Protein AF-A0A562IIQ6-F1 (afdb_monomer_lite)

Organism: Micromonospora olivasterospora (NCBI:txid1880)

pLDDT: mean 82.08, std 13.76, range [40.69, 97.38]

InterPro domains:
  IPR010640 Low temperature requirement A [PF06772] (26-163)
  IPR016181 Acyl-CoA N-acyltransferase [SSF55729] (152-203)
  IPR051908 Ribosomal-protein N-acetyltransferase [PTHR43441] (152-205)

Secondary structure (DSSP, 8-state):
-HHHHHHHHHTTPPPTTSTTTTS-PPPPHHHHHHHHHHHHHHHHHHHHS-TTS---HHHHHHHHHHHHHHHHHHHHHHHHHHHH---SHHHHHHHHHHHHHHHHHHHHTTTTTS-SHHHHHHHHHHHHHHHHHHHHHHH-GGGHHHHHHHHHHHHHHHHHHHHHHHHHTS--SEEEEEEETT-HHHHHHHHHTTPEEEEEEE-SSS-EEEEEEEEPPPPP-

Sequence (221 aa):
MARLSRTAGLLGLRYPGGPELNEERHATWLELFFDLVFVLALLGVTARLDIRASPSVQELAVAIVLYVLIQWSWIGQSFYDTRYDPDDTLHQLLVLAATVGAGAITLGVQQAPSGLLLPVGYLIVRGCLLLMYLRVLAADRSAWDLVAVYLTGFGTDAARVLLRWAFDTLDLSRVQAETDTRNVASARVLEKLGFVREGKLREDCAELRAFWLLWRLPGPR

Foldseek 3Di:
DVLLVVLLVVQQWDAPPDPPPPDDDDDDPLNVLLVVLLVLLLVLLVVLPPPPDDDDPVSVVLSVVLNCLSVVLSVLVVVLCVGTVGPDPLLSVLSVQLSCLSNLLSVCSNVPPDDDSNLSSSLSSLVSSLVSLVSVCVSPVVCCVVSLVSNLVSVLVNVLSVVCCCCVPVVDFKDKDKDFPVCVSVVVSCVVSVWDFDDWDDDPDDTTMIITMDGDDPDDD

Structure (mmCIF, N/CA/C/O backbone):
data_AF-A0A562IIQ6-F1
#
_entry.id   AF-A0A562IIQ6-F1
#
loop_
_atom_site.group_PDB
_atom_site.id
_atom_site.type_symbol
_atom_site.label_atom_id
_atom_site.label_alt_id
_atom_site.label_comp_id
_atom_site.label_asym_id
_atom_site.label_entity_id
_atom_site.label_seq_id
_atom_site.pdbx_PDB_ins_code
_atom_site.Cartn_x
_atom_site.Cartn_y
_atom_site.Cartn_z
_atom_site.occupancy
_atom_site.B_iso_or_equiv
_atom_site.auth_seq_id
_atom_site.auth_comp_id
_atom_site.auth_asym_id
_atom_site.auth_atom_id
_atom_site.pdbx_PDB_model_num
ATOM 1 N N . MET A 1 1 ? 26.845 -4.907 -20.157 1.00 46.41 1 MET A N 1
ATOM 2 C CA . MET A 1 1 ? 26.105 -3.632 -20.307 1.00 46.41 1 MET A CA 1
ATOM 3 C C . MET A 1 1 ? 25.118 -3.640 -21.481 1.00 46.41 1 MET A C 1
ATOM 5 O O . MET A 1 1 ? 23.949 -3.402 -21.232 1.00 46.41 1 MET A O 1
ATOM 9 N N . ALA A 1 2 ? 25.500 -4.010 -22.713 1.00 46.09 2 ALA A N 1
ATOM 10 C CA . ALA A 1 2 ? 24.616 -3.924 -23.899 1.00 46.09 2 ALA A CA 1
ATOM 11 C C . ALA A 1 2 ? 23.329 -4.794 -23.902 1.00 46.09 2 ALA A C 1
ATOM 13 O O . ALA A 1 2 ? 22.403 -4.516 -24.658 1.00 46.09 2 ALA A O 1
ATOM 14 N N . ARG A 1 3 ? 23.251 -5.861 -23.089 1.00 48.97 3 ARG A N 1
ATOM 15 C CA . ARG A 1 3 ? 22.048 -6.718 -22.984 1.00 48.97 3 ARG A CA 1
ATOM 16 C C . ARG A 1 3 ? 21.017 -6.179 -21.983 1.00 48.97 3 ARG A C 1
ATOM 18 O O . ARG A 1 3 ? 19.831 -6.385 -22.191 1.00 48.97 3 ARG A O 1
ATOM 25 N N . LEU A 1 4 ? 21.487 -5.473 -20.951 1.00 51.59 4 LEU A N 1
ATOM 26 C CA . LEU A 1 4 ? 20.667 -4.869 -19.892 1.00 51.59 4 LEU A CA 1
ATOM 27 C C . LEU A 1 4 ? 19.931 -3.622 -20.401 1.00 51.59 4 LEU A C 1
ATOM 29 O O . LEU A 1 4 ? 18.768 -3.419 -20.075 1.00 51.59 4 LEU A O 1
ATOM 33 N N . SER A 1 5 ? 20.569 -2.839 -21.280 1.00 56.25 5 SER A N 1
ATOM 34 C CA . SER A 1 5 ? 19.932 -1.670 -21.899 1.00 56.25 5 SER A CA 1
ATOM 35 C C . SER A 1 5 ? 18.782 -2.038 -22.845 1.00 56.25 5 SER A C 1
ATOM 37 O O . SER A 1 5 ? 17.812 -1.295 -22.938 1.00 56.25 5 SER A O 1
ATOM 39 N N . ARG A 1 6 ? 18.835 -3.201 -23.517 1.00 56.91 6 ARG A N 1
ATOM 40 C CA . ARG A 1 6 ? 17.743 -3.656 -24.402 1.00 56.91 6 ARG A CA 1
ATOM 41 C C . ARG A 1 6 ? 16.501 -4.120 -23.644 1.00 56.91 6 ARG A C 1
ATOM 43 O O . ARG A 1 6 ? 15.399 -3.822 -24.087 1.00 56.91 6 ARG A O 1
ATOM 50 N N . THR A 1 7 ? 16.653 -4.860 -22.544 1.00 59.31 7 THR A N 1
ATOM 51 C CA . THR A 1 7 ? 15.505 -5.351 -21.757 1.00 59.31 7 THR A CA 1
ATOM 52 C C . THR A 1 7 ? 14.855 -4.246 -20.935 1.00 59.31 7 THR A C 1
ATOM 54 O O . THR A 1 7 ? 13.632 -4.206 -20.860 1.00 59.31 7 THR A O 1
ATOM 57 N N . ALA A 1 8 ? 15.647 -3.315 -20.392 1.00 58.56 8 ALA A N 1
ATOM 58 C CA . ALA A 1 8 ? 15.127 -2.109 -19.751 1.00 58.56 8 ALA A CA 1
ATOM 59 C C . ALA A 1 8 ? 14.346 -1.230 -20.745 1.00 58.56 8 ALA A C 1
ATOM 61 O O . ALA A 1 8 ? 13.228 -0.826 -20.440 1.00 58.56 8 ALA A O 1
ATOM 62 N N . GLY A 1 9 ? 14.872 -1.037 -21.964 1.00 59.03 9 GLY A N 1
ATOM 63 C CA . GLY A 1 9 ? 14.179 -0.300 -23.027 1.00 59.03 9 GLY A CA 1
ATOM 64 C C . GLY A 1 9 ? 12.874 -0.959 -23.494 1.00 59.03 9 GLY A C 1
ATOM 65 O O . GLY A 1 9 ? 11.893 -0.267 -23.730 1.00 59.03 9 GLY A O 1
ATOM 66 N N . LEU A 1 10 ? 12.815 -2.296 -23.556 1.00 60.81 10 LEU A N 1
ATOM 67 C CA . LEU A 1 10 ? 11.582 -3.039 -23.874 1.00 60.81 10 LEU A CA 1
ATOM 68 C C . LEU A 1 10 ? 10.491 -2.905 -22.800 1.00 60.81 10 LEU A C 1
ATOM 70 O O . LEU A 1 10 ? 9.313 -3.061 -23.107 1.00 60.81 10 LEU A O 1
ATOM 74 N N . LEU A 1 11 ? 10.881 -2.647 -21.552 1.00 63.88 11 LEU A N 1
ATOM 75 C CA . LEU A 1 11 ? 9.972 -2.438 -20.423 1.00 63.88 11 LEU A CA 1
ATOM 76 C C . LEU A 1 11 ? 9.757 -0.952 -20.097 1.00 63.88 11 LEU A C 1
ATOM 78 O O . LEU A 1 11 ? 9.093 -0.666 -19.102 1.00 63.88 11 LEU A O 1
ATOM 82 N N . GLY A 1 12 ? 10.308 -0.047 -20.919 1.00 66.12 12 GLY A N 1
ATOM 83 C CA . GLY A 1 12 ? 10.173 1.407 -20.802 1.00 66.12 12 GLY A CA 1
ATOM 84 C C . GLY A 1 12 ? 10.841 2.029 -19.574 1.00 66.12 12 GLY A C 1
ATOM 85 O O . GLY A 1 12 ? 10.473 3.133 -19.198 1.00 66.12 12 GLY A O 1
ATOM 86 N N . LEU A 1 13 ? 11.790 1.337 -18.933 1.00 70.94 13 LEU A N 1
ATOM 87 C CA . LEU A 1 13 ? 12.440 1.800 -17.701 1.00 70.94 13 LEU A CA 1
ATOM 88 C C . LEU A 1 13 ? 13.657 2.683 -18.010 1.00 70.94 13 LEU A C 1
ATOM 90 O O . LEU A 1 13 ? 14.593 2.231 -18.680 1.00 70.94 13 LEU A O 1
ATOM 94 N N . ARG A 1 14 ? 13.696 3.898 -17.450 1.00 69.06 14 ARG A N 1
ATOM 95 C CA . ARG A 1 14 ? 14.840 4.819 -17.533 1.00 69.06 14 ARG A CA 1
ATOM 96 C C . ARG A 1 14 ? 15.666 4.740 -16.243 1.00 69.06 14 ARG A C 1
ATOM 98 O O . ARG A 1 14 ? 15.160 4.915 -15.142 1.00 69.06 14 ARG A O 1
ATOM 105 N N . TYR A 1 15 ? 16.953 4.405 -16.359 1.00 62.06 15 TYR A N 1
ATOM 106 C CA . TYR A 1 15 ? 17.823 4.147 -15.202 1.00 62.06 15 TYR A CA 1
ATOM 107 C C . TYR A 1 15 ? 18.526 5.404 -14.666 1.00 62.06 15 TYR A C 1
ATOM 109 O O . TYR A 1 15 ? 18.993 6.224 -15.462 1.00 62.06 15 TYR A O 1
ATOM 117 N N . PRO A 1 16 ? 18.777 5.491 -13.343 1.00 55.88 16 PRO A N 1
ATOM 118 C CA . PRO A 1 16 ? 19.695 6.480 -12.789 1.00 55.88 16 PRO A CA 1
ATOM 119 C C . PRO A 1 16 ? 21.119 6.250 -13.324 1.00 55.88 16 PRO A C 1
ATOM 121 O O . PRO A 1 16 ? 21.715 5.202 -13.072 1.00 55.88 16 PRO A O 1
ATOM 124 N N . GLY A 1 17 ? 21.668 7.229 -14.048 1.00 54.34 17 GLY A N 1
ATOM 125 C CA . GLY A 1 17 ? 23.049 7.245 -14.555 1.00 54.34 17 GLY A CA 1
ATOM 126 C C . GLY A 1 17 ? 23.192 7.125 -16.078 1.00 54.34 17 GLY A C 1
ATOM 127 O O . GLY A 1 17 ? 24.316 7.035 -16.569 1.00 54.34 17 GLY A O 1
ATOM 128 N N . GLY A 1 18 ? 22.084 7.099 -16.829 1.00 52.72 18 GLY A N 1
ATOM 129 C CA . GLY A 1 18 ? 22.104 7.138 -18.294 1.00 52.72 18 GLY A CA 1
ATOM 130 C C . GLY A 1 18 ? 22.429 8.534 -18.856 1.00 52.72 18 GLY A C 1
ATOM 131 O O . GLY A 1 18 ? 22.213 9.532 -18.170 1.00 52.72 18 GLY A O 1
ATOM 132 N N . PRO A 1 19 ? 22.916 8.638 -20.109 1.00 50.44 19 PRO A N 1
ATOM 133 C CA . PRO A 1 19 ? 23.236 9.921 -20.753 1.00 50.44 19 PRO A CA 1
ATOM 134 C C . PRO A 1 19 ? 22.027 10.866 -20.915 1.00 50.44 19 PRO A C 1
ATOM 136 O O . PRO A 1 19 ? 22.218 12.050 -21.170 1.00 50.44 19 PRO A O 1
ATOM 139 N N . GLU A 1 20 ? 20.805 10.360 -20.732 1.00 54.53 20 GLU A N 1
ATOM 140 C CA . GLU A 1 20 ? 19.536 11.098 -20.829 1.00 54.53 20 GLU A CA 1
ATOM 141 C C . GLU A 1 20 ? 19.143 11.853 -19.542 1.00 54.53 20 GLU A C 1
ATOM 143 O O . GLU A 1 20 ? 18.158 12.579 -19.543 1.00 54.53 20 GLU A O 1
ATOM 148 N N . LEU A 1 21 ? 19.917 11.758 -18.450 1.00 54.09 21 LEU A N 1
ATOM 149 C CA . LEU A 1 21 ? 19.634 12.472 -17.188 1.00 54.09 21 LEU A CA 1
ATOM 150 C C . LEU A 1 21 ? 19.695 14.016 -17.276 1.00 54.09 21 LEU A C 1
ATOM 152 O O . LEU A 1 21 ? 19.435 14.685 -16.279 1.00 54.09 21 LEU A O 1
ATOM 156 N N . ASN A 1 22 ? 20.076 14.578 -18.426 1.00 50.31 22 ASN A N 1
ATOM 157 C CA . ASN A 1 22 ? 20.129 16.025 -18.656 1.00 50.31 22 ASN A CA 1
ATOM 158 C C . ASN A 1 22 ? 18.840 16.603 -19.266 1.00 50.31 22 ASN A C 1
ATOM 160 O O . ASN A 1 22 ? 18.772 17.816 -19.458 1.00 50.31 22 ASN A O 1
ATOM 164 N N . GLU A 1 23 ? 17.836 15.783 -19.587 1.00 60.47 23 GLU A N 1
ATOM 165 C CA . GLU A 1 23 ? 16.518 16.294 -19.976 1.00 60.47 23 GLU A CA 1
ATOM 166 C C . GLU A 1 23 ? 15.685 16.594 -18.723 1.00 60.47 23 GLU A C 1
ATOM 168 O O . GLU A 1 23 ? 15.537 15.753 -17.834 1.00 60.47 23 GLU A O 1
ATOM 173 N N . GLU A 1 24 ? 15.152 17.815 -18.630 1.00 61.22 24 GLU A N 1
ATOM 174 C CA . GLU A 1 24 ? 14.224 18.193 -17.563 1.00 61.22 24 GLU A CA 1
ATOM 175 C C . GLU A 1 24 ? 12.942 17.352 -17.685 1.00 61.22 24 GLU A C 1
ATOM 177 O O . GLU A 1 24 ? 12.126 17.546 -18.586 1.00 61.22 24 GLU A O 1
ATOM 182 N N . ARG A 1 25 ? 12.765 16.386 -16.778 1.00 68.19 25 ARG A N 1
ATOM 183 C CA . ARG A 1 25 ? 11.545 15.575 -16.693 1.00 68.19 25 ARG A CA 1
ATOM 184 C C . ARG A 1 25 ? 10.370 16.456 -16.266 1.00 68.19 25 ARG A C 1
ATOM 186 O O . ARG A 1 25 ? 10.386 17.041 -15.182 1.00 68.19 25 ARG A O 1
ATOM 193 N N . HIS A 1 26 ? 9.319 16.485 -17.079 1.00 72.50 26 HIS A N 1
ATOM 194 C CA . HIS A 1 26 ? 8.051 17.118 -16.726 1.00 72.50 26 HIS A CA 1
ATOM 195 C C . HIS A 1 26 ? 7.071 16.089 -16.168 1.00 72.50 26 HIS A C 1
ATOM 197 O O . HIS A 1 26 ? 6.889 15.025 -16.756 1.00 72.50 26 HIS A O 1
ATOM 203 N N . ALA A 1 27 ? 6.416 16.432 -15.056 1.00 76.75 27 ALA A N 1
ATOM 204 C CA . ALA A 1 27 ? 5.380 15.588 -14.480 1.00 76.75 27 ALA A CA 1
ATOM 205 C C . ALA A 1 27 ? 4.237 15.385 -15.480 1.00 76.75 27 ALA A C 1
ATOM 207 O O . ALA A 1 27 ? 3.762 16.338 -16.111 1.00 76.75 27 ALA A O 1
ATOM 208 N N . THR A 1 28 ? 3.783 14.145 -15.619 1.00 83.94 28 THR A N 1
ATOM 209 C CA . THR A 1 28 ? 2.671 13.841 -16.521 1.00 83.94 28 THR A CA 1
ATOM 210 C C . THR A 1 28 ? 1.343 14.298 -15.914 1.00 83.94 28 THR A C 1
ATOM 212 O O . THR A 1 28 ? 1.196 14.443 -14.699 1.00 83.94 28 THR A O 1
ATOM 215 N N . TRP A 1 29 ? 0.321 14.495 -16.753 1.00 89.12 29 TRP A N 1
ATOM 216 C CA . TRP A 1 29 ? -1.031 14.801 -16.265 1.00 89.12 29 TRP A CA 1
ATOM 217 C C . TRP A 1 29 ? -1.551 13.731 -15.290 1.00 89.12 29 TRP A C 1
ATOM 219 O O . TRP A 1 29 ? -2.223 14.057 -14.313 1.00 89.12 29 TRP A O 1
ATOM 229 N N . LEU A 1 30 ? -1.220 12.460 -15.541 1.00 87.38 30 LEU A N 1
ATOM 230 C CA . LEU A 1 30 ? -1.645 11.335 -14.714 1.00 87.38 30 LEU A CA 1
ATOM 231 C C . LEU A 1 30 ? -0.978 11.359 -13.332 1.00 87.38 30 LEU A C 1
ATOM 233 O O . LEU A 1 30 ? -1.653 11.099 -12.340 1.00 87.38 30 LEU A O 1
ATOM 237 N N . GLU A 1 31 ? 0.310 11.702 -13.264 1.00 85.25 31 GLU A N 1
ATOM 238 C CA . GLU A 1 31 ? 1.045 11.866 -12.001 1.00 85.25 31 GLU A CA 1
ATOM 239 C C . GLU A 1 31 ? 0.439 12.990 -11.158 1.00 85.25 31 GLU A C 1
ATOM 241 O O . GLU A 1 31 ? 0.104 12.782 -9.995 1.00 85.25 31 GLU A O 1
ATOM 246 N N . LEU A 1 32 ? 0.180 14.150 -11.770 1.00 90.12 32 LEU A N 1
ATOM 247 C CA . LEU A 1 32 ? -0.459 15.274 -11.080 1.00 90.12 32 LEU A CA 1
ATOM 248 C C . LEU A 1 32 ? -1.874 14.928 -10.597 1.00 90.12 32 LEU A C 1
ATOM 250 O O . LEU A 1 32 ? -2.280 15.322 -9.502 1.00 90.12 32 LEU A O 1
ATOM 254 N N . PHE A 1 33 ? -2.639 14.187 -11.402 1.00 90.88 33 PHE A N 1
ATOM 255 C CA . PHE A 1 33 ? -3.962 13.714 -11.007 1.00 90.88 33 PHE A CA 1
ATOM 256 C C . PHE A 1 33 ? -3.884 12.731 -9.831 1.00 90.88 33 PHE A C 1
ATOM 258 O O . PHE A 1 33 ? -4.644 12.867 -8.873 1.00 90.88 33 PHE A O 1
ATOM 265 N N . PHE A 1 34 ? -2.950 11.779 -9.870 1.00 90.50 34 PHE A N 1
ATOM 266 C CA . PHE A 1 34 ? -2.690 10.847 -8.773 1.00 90.50 34 PHE A CA 1
ATOM 267 C C . PHE A 1 34 ? -2.313 11.588 -7.480 1.00 90.50 34 PHE A C 1
ATOM 269 O O . PHE A 1 34 ? -2.913 11.326 -6.435 1.00 90.50 34 PHE A O 1
ATOM 276 N N . ASP A 1 35 ? -1.402 12.563 -7.553 1.00 91.88 35 ASP A N 1
ATOM 277 C CA . ASP A 1 35 ? -0.992 13.395 -6.415 1.00 91.88 35 ASP A CA 1
ATOM 278 C C . ASP A 1 35 ? -2.181 14.149 -5.806 1.00 91.88 35 ASP A C 1
ATOM 280 O O . ASP A 1 35 ? -2.355 14.190 -4.582 1.00 91.88 35 ASP A O 1
ATOM 284 N N . LEU A 1 36 ? -3.064 14.688 -6.652 1.00 94.75 36 LEU A N 1
ATOM 285 C CA . LEU A 1 36 ? -4.256 15.400 -6.202 1.00 94.75 36 LEU A CA 1
ATOM 286 C C . LEU A 1 36 ? -5.208 14.501 -5.397 1.00 94.75 36 LEU A C 1
ATOM 288 O O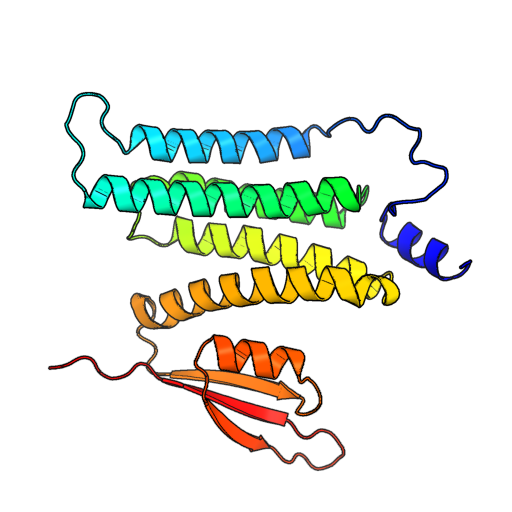 . LEU A 1 36 ? -5.831 14.968 -4.441 1.00 94.75 36 LEU A O 1
ATOM 292 N N . VAL A 1 37 ? -5.311 13.211 -5.729 1.00 95.19 37 VAL A N 1
ATOM 293 C CA . VAL A 1 37 ? -6.142 12.272 -4.959 1.00 95.19 37 VAL A CA 1
ATOM 294 C C . VAL A 1 37 ? -5.596 12.080 -3.540 1.00 95.19 37 VAL A C 1
ATOM 296 O O . VAL A 1 37 ? -6.385 12.009 -2.596 1.00 95.19 37 VAL A O 1
ATOM 299 N N . PHE A 1 38 ? -4.273 12.069 -3.354 1.00 93.44 38 PHE A N 1
ATOM 300 C CA . PHE A 1 38 ? -3.661 12.020 -2.020 1.00 93.44 38 PHE A CA 1
ATOM 301 C C . PHE A 1 38 ? -3.860 13.318 -1.237 1.00 93.44 38 PHE A C 1
ATOM 303 O O . PHE A 1 38 ? -4.149 13.270 -0.038 1.00 93.44 38 PHE A O 1
ATOM 310 N N . VAL A 1 39 ? -3.799 14.473 -1.906 1.00 95.06 39 VAL A N 1
ATOM 311 C CA . VAL A 1 39 ? -4.171 15.758 -1.292 1.00 95.06 39 VAL A CA 1
ATOM 312 C C . VAL A 1 39 ? -5.628 15.722 -0.820 1.00 95.06 39 VAL A C 1
ATOM 314 O O . VAL A 1 39 ? -5.923 16.125 0.305 1.00 95.06 39 VAL A O 1
ATOM 317 N N . LEU A 1 40 ? -6.540 15.169 -1.624 1.00 95.12 40 LEU A N 1
ATOM 318 C CA . LEU A 1 40 ? -7.940 14.999 -1.234 1.00 95.12 40 LEU A CA 1
ATOM 319 C C . LEU A 1 40 ? -8.107 14.029 -0.052 1.00 95.12 40 LEU A C 1
ATOM 321 O O . LEU A 1 40 ? -8.920 14.282 0.837 1.00 95.12 40 LEU A O 1
ATOM 325 N N . ALA A 1 41 ? -7.321 12.951 0.003 1.00 94.12 41 ALA A N 1
ATOM 326 C CA . ALA A 1 41 ? -7.303 12.040 1.147 1.00 94.12 41 ALA A CA 1
ATOM 327 C C . ALA A 1 41 ? -6.907 12.774 2.438 1.00 94.12 41 ALA A C 1
ATOM 329 O O . ALA A 1 41 ? -7.556 12.610 3.474 1.00 94.12 41 ALA A O 1
ATOM 330 N N . LEU A 1 42 ? -5.879 13.627 2.362 1.00 94.19 42 LEU A N 1
ATOM 331 C CA . LEU A 1 42 ? -5.426 14.449 3.481 1.00 94.19 42 LEU A CA 1
ATOM 332 C C . LEU A 1 42 ? -6.499 15.453 3.924 1.00 94.19 42 LEU A C 1
ATOM 334 O O . LEU A 1 42 ? -6.740 15.593 5.124 1.00 94.19 42 LEU A O 1
ATOM 338 N N . LEU A 1 43 ? -7.199 16.079 2.972 1.00 93.81 43 LEU A N 1
ATOM 339 C CA . LEU A 1 43 ? -8.359 16.926 3.267 1.00 93.81 43 LEU A CA 1
ATOM 340 C C . LEU A 1 43 ? -9.447 16.145 4.014 1.00 93.81 43 LEU A C 1
ATOM 342 O O . LEU A 1 43 ? -10.015 16.656 4.979 1.00 93.81 43 LEU A O 1
ATOM 346 N N . GLY A 1 44 ? -9.690 14.889 3.634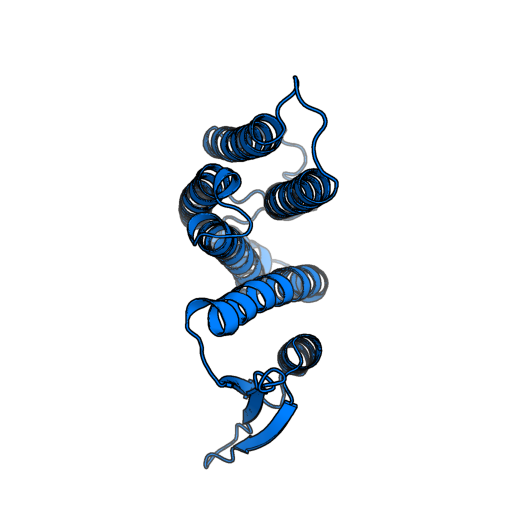 1.00 92.50 44 GLY A N 1
ATOM 347 C CA . GLY A 1 44 ? -10.584 13.990 4.361 1.00 92.50 44 GLY A CA 1
ATOM 348 C C . GLY A 1 44 ? -10.161 13.790 5.819 1.00 92.50 44 GLY A C 1
ATOM 349 O O . GLY A 1 44 ? -11.005 13.837 6.714 1.00 92.50 44 GLY A O 1
ATOM 350 N N . VAL A 1 45 ? -8.861 13.619 6.084 1.00 92.94 45 VAL A N 1
ATOM 351 C CA . VAL A 1 45 ? -8.346 13.465 7.457 1.00 92.94 45 VAL A CA 1
ATOM 352 C C . VAL A 1 45 ? -8.577 14.740 8.260 1.00 92.94 45 VAL A C 1
ATOM 354 O O . VAL A 1 45 ? -9.038 14.666 9.396 1.00 92.94 45 VAL A O 1
ATOM 357 N N . THR A 1 46 ? -8.318 15.908 7.669 1.00 90.25 46 THR A N 1
ATOM 358 C CA . THR A 1 46 ? -8.565 17.185 8.349 1.00 90.25 46 THR A CA 1
ATOM 359 C C . THR A 1 46 ? -10.048 17.444 8.578 1.00 90.25 46 THR A C 1
ATOM 361 O O . THR A 1 46 ? -10.412 17.910 9.646 1.00 90.25 46 THR A O 1
ATOM 364 N N . ALA A 1 47 ? -10.916 17.084 7.629 1.00 89.44 47 ALA A N 1
ATOM 365 C CA . ALA A 1 47 ? -12.361 17.270 7.749 1.00 89.44 47 ALA A CA 1
ATOM 366 C C . ALA A 1 47 ? -12.985 16.383 8.837 1.00 89.44 47 ALA A C 1
ATOM 368 O O . ALA A 1 47 ? -14.047 16.706 9.360 1.00 89.44 47 ALA A O 1
ATOM 369 N N . ARG A 1 48 ? -12.321 15.274 9.184 1.00 86.50 48 ARG A N 1
ATOM 370 C CA . ARG A 1 48 ? -12.714 14.403 10.297 1.00 86.50 48 ARG A CA 1
ATOM 371 C C . ARG A 1 48 ? -12.471 15.061 11.659 1.00 86.50 48 ARG A C 1
ATOM 373 O O . ARG A 1 48 ? -13.161 14.747 12.623 1.00 86.50 48 ARG A O 1
ATOM 380 N N . LEU A 1 49 ? -11.466 15.929 11.753 1.00 86.94 49 LEU A N 1
ATOM 381 C CA . LEU A 1 49 ? -11.164 16.677 12.964 1.00 86.94 49 LEU A CA 1
ATOM 382 C C . LEU A 1 49 ? -12.018 17.948 12.946 1.00 86.94 49 LEU A C 1
ATOM 384 O O . LEU A 1 49 ? -11.703 18.897 12.233 1.00 86.94 49 LEU A O 1
ATOM 388 N N . ASP A 1 50 ? -13.123 17.962 13.692 1.00 77.00 50 ASP A N 1
ATOM 389 C CA . ASP A 1 50 ? -13.962 19.159 13.796 1.00 77.00 50 ASP A CA 1
ATOM 390 C C . ASP A 1 50 ? -13.139 20.323 14.371 1.00 77.00 50 ASP A C 1
ATOM 392 O O . ASP A 1 50 ? -12.768 20.328 15.541 1.00 77.00 50 ASP A O 1
ATOM 396 N N . ILE A 1 51 ? -12.863 21.326 13.533 1.00 68.56 51 ILE A N 1
ATOM 397 C CA . ILE A 1 51 ? -12.034 22.497 13.861 1.00 68.56 51 ILE A CA 1
ATOM 398 C C . ILE A 1 51 ? -12.653 23.325 15.004 1.00 68.56 51 ILE A C 1
ATOM 400 O O . ILE A 1 51 ? -11.964 24.124 15.638 1.00 68.56 51 ILE A O 1
ATOM 404 N N . ARG A 1 52 ? -13.956 23.163 15.270 1.00 68.81 52 ARG A N 1
ATOM 405 C CA . ARG A 1 52 ? -14.687 23.910 16.303 1.00 68.81 52 ARG A CA 1
ATOM 406 C C . ARG A 1 52 ? -14.831 23.147 17.619 1.00 68.81 52 ARG A C 1
ATOM 408 O O . ARG A 1 52 ? -15.223 23.761 18.611 1.00 68.81 52 ARG A O 1
ATOM 415 N N . ALA A 1 53 ? -14.515 21.855 17.641 1.00 75.75 53 ALA A N 1
ATOM 416 C CA . ALA A 1 53 ? -14.565 21.019 18.831 1.00 75.75 53 ALA A CA 1
ATOM 417 C C . ALA A 1 53 ? -13.149 20.668 19.311 1.00 75.75 53 ALA A C 1
ATOM 419 O O . ALA A 1 53 ? -12.195 20.661 18.540 1.00 75.75 53 ALA A O 1
ATOM 420 N N . SER A 1 54 ? -13.002 20.355 20.599 1.00 80.94 54 SER A N 1
ATOM 421 C CA . SER A 1 54 ? -11.762 19.774 21.122 1.00 80.94 54 SER A CA 1
ATOM 422 C C . SER A 1 54 ? -11.744 18.278 20.779 1.00 80.94 54 SER A C 1
ATOM 424 O O . SER A 1 54 ? -12.521 17.540 21.393 1.00 80.94 54 SER A O 1
ATOM 426 N N . 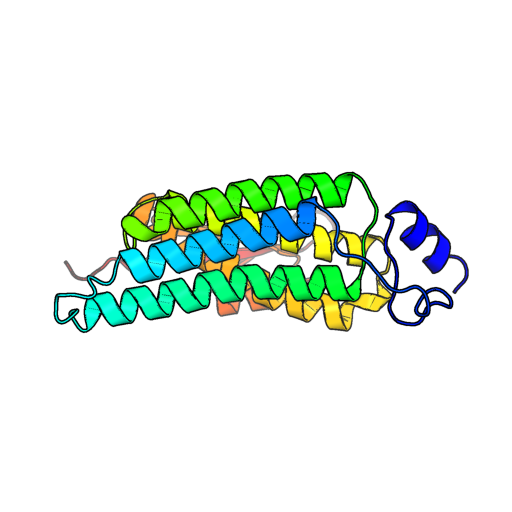PRO A 1 55 ? -10.911 17.806 19.829 1.00 83.19 55 PRO A N 1
ATOM 427 C CA . PRO A 1 55 ? -10.893 16.397 19.456 1.00 83.19 55 PRO A CA 1
ATOM 428 C C . PRO A 1 55 ? -10.433 15.531 20.630 1.00 83.19 55 PRO A C 1
ATOM 430 O O . PRO A 1 55 ? -9.540 15.899 21.399 1.00 83.19 55 PRO A O 1
ATOM 433 N N . SER A 1 56 ? -11.027 14.349 20.752 1.00 89.31 56 SER A N 1
ATOM 434 C CA . SER A 1 56 ? -10.583 13.340 21.709 1.00 89.31 56 SER A CA 1
ATOM 435 C C . SER A 1 56 ? -9.184 12.817 21.355 1.00 89.31 56 SER A C 1
ATOM 437 O O . SER A 1 56 ? -8.750 12.834 20.200 1.00 89.31 56 SER A O 1
ATOM 439 N N . VAL A 1 57 ? -8.473 12.274 22.349 1.00 87.94 57 VAL A N 1
ATOM 440 C CA . VAL A 1 57 ? -7.153 11.645 22.138 1.00 87.94 57 VAL A CA 1
ATOM 441 C C . VAL A 1 57 ? -7.233 10.514 21.107 1.00 87.94 57 VAL A C 1
ATOM 443 O O . VAL A 1 57 ? -6.323 10.347 20.297 1.00 87.94 57 VAL A O 1
ATOM 446 N N . GLN A 1 58 ? -8.331 9.754 21.109 1.00 86.56 58 GLN A N 1
ATOM 447 C CA . GLN A 1 58 ? -8.550 8.672 20.154 1.00 86.56 58 GLN A CA 1
ATOM 448 C C . GLN A 1 58 ? -8.702 9.196 18.721 1.00 86.56 58 GLN A C 1
ATOM 450 O O . GLN A 1 58 ? -8.103 8.633 17.807 1.00 86.56 58 GLN A O 1
ATOM 455 N N . GLU A 1 59 ? -9.467 10.267 18.509 1.00 87.31 59 GLU A N 1
ATOM 456 C CA . GLU A 1 59 ? -9.631 10.877 17.183 1.00 87.31 59 GLU A CA 1
ATOM 457 C C . GLU A 1 59 ? -8.314 11.431 16.653 1.00 87.31 59 GLU A C 1
ATOM 459 O O . GLU A 1 59 ? -7.979 11.202 15.490 1.00 87.31 59 GLU A O 1
ATOM 464 N N . LEU A 1 60 ? -7.531 12.081 17.518 1.00 89.44 60 LEU A N 1
ATOM 465 C CA . LEU A 1 60 ? -6.200 12.559 17.162 1.00 89.44 60 LEU A CA 1
ATOM 466 C C . LEU A 1 60 ? -5.269 11.396 16.791 1.00 89.44 60 LEU A C 1
ATOM 468 O O . LEU A 1 60 ? -4.577 11.460 15.777 1.00 89.44 60 LEU A O 1
ATOM 472 N N . ALA A 1 61 ? -5.282 10.309 17.567 1.00 90.50 61 ALA A N 1
ATOM 473 C CA . ALA A 1 61 ? -4.481 9.123 17.279 1.00 90.50 61 ALA A CA 1
ATOM 474 C C . ALA A 1 61 ? -4.864 8.486 15.933 1.00 90.50 61 ALA A C 1
ATOM 476 O O . ALA A 1 61 ? -3.985 8.180 15.127 1.00 90.50 61 ALA A O 1
ATOM 477 N N . VAL A 1 62 ? -6.164 8.335 15.653 1.00 90.44 62 VAL A N 1
ATOM 478 C CA . VAL A 1 62 ? -6.654 7.829 14.362 1.00 90.44 62 VAL A CA 1
ATOM 479 C C . VAL A 1 62 ? -6.227 8.756 13.225 1.00 90.44 62 VAL A C 1
ATOM 481 O O . VAL A 1 62 ? -5.704 8.273 12.225 1.00 90.44 62 VAL A O 1
ATOM 484 N N . ALA A 1 63 ? -6.371 10.073 13.376 1.00 91.25 63 ALA A N 1
ATOM 485 C CA . ALA A 1 63 ? -5.953 11.034 12.359 1.00 91.25 63 ALA A CA 1
ATOM 486 C C . ALA A 1 63 ? -4.444 10.974 12.069 1.00 91.25 63 ALA A C 1
ATOM 488 O O . ALA A 1 63 ? -4.053 10.978 10.905 1.00 91.25 63 ALA A O 1
ATOM 489 N N . ILE A 1 64 ? -3.598 10.843 13.097 1.00 92.88 64 ILE A N 1
ATOM 490 C CA . ILE A 1 64 ? -2.145 10.673 12.928 1.00 92.88 64 ILE A CA 1
ATOM 491 C C . ILE A 1 64 ? -1.836 9.377 12.171 1.00 92.88 64 ILE A C 1
ATOM 493 O O . ILE A 1 64 ? -1.035 9.384 11.238 1.00 92.88 64 ILE A O 1
ATOM 497 N N . VAL A 1 65 ? -2.483 8.266 12.533 1.00 92.44 65 VAL A N 1
ATOM 498 C CA . VAL A 1 65 ? -2.297 6.982 11.841 1.00 92.44 65 VAL A CA 1
ATOM 499 C C . VAL A 1 65 ? -2.716 7.085 10.374 1.00 92.44 65 VAL A C 1
ATOM 501 O O . VAL A 1 65 ? -1.986 6.621 9.500 1.00 92.44 65 VAL A O 1
ATOM 504 N N . LEU A 1 66 ? -3.855 7.721 10.090 1.00 94.38 66 LEU A N 1
ATOM 505 C CA . LEU A 1 66 ? -4.342 7.941 8.728 1.00 94.38 66 LEU A CA 1
ATOM 506 C C . LEU A 1 66 ? -3.400 8.841 7.929 1.00 94.38 66 LEU A C 1
ATOM 508 O O . LEU A 1 66 ? -3.072 8.506 6.795 1.00 94.38 66 LEU A O 1
ATOM 512 N N . TYR A 1 67 ? -2.920 9.932 8.528 1.00 93.75 67 TYR A N 1
ATOM 513 C CA . TYR A 1 67 ? -1.924 10.811 7.924 1.00 93.75 67 TYR A CA 1
ATOM 514 C C . TYR A 1 67 ? -0.679 10.024 7.520 1.00 93.75 67 TYR A C 1
ATOM 516 O O . TYR A 1 67 ? -0.283 10.045 6.357 1.00 93.75 67 TYR A O 1
ATOM 524 N N . VAL A 1 68 ? -0.100 9.268 8.455 1.00 93.12 68 VAL A N 1
ATOM 525 C CA . VAL A 1 68 ? 1.091 8.458 8.184 1.00 93.12 68 VAL A CA 1
ATOM 526 C C . VAL A 1 68 ? 0.808 7.422 7.100 1.00 93.12 68 VAL A C 1
ATOM 528 O O . VAL A 1 68 ? 1.622 7.271 6.198 1.00 93.12 68 VAL A O 1
ATOM 531 N N . LEU A 1 69 ? -0.341 6.742 7.127 1.00 93.38 69 LEU A N 1
ATOM 532 C CA . LEU A 1 69 ? -0.711 5.738 6.125 1.00 93.38 69 LEU A CA 1
ATOM 533 C C . LEU A 1 69 ? -0.834 6.340 4.718 1.00 93.38 69 LEU A C 1
ATOM 535 O O . LEU A 1 69 ? -0.328 5.761 3.752 1.00 93.38 69 LEU A O 1
ATOM 539 N N . ILE A 1 70 ? -1.478 7.501 4.600 1.00 93.94 70 ILE A N 1
ATOM 540 C CA . ILE A 1 70 ? -1.659 8.235 3.340 1.00 93.94 70 ILE A CA 1
ATOM 541 C C . ILE A 1 70 ? -0.303 8.722 2.822 1.00 93.94 70 ILE A C 1
ATOM 543 O O . ILE A 1 70 ? 0.057 8.420 1.686 1.00 93.94 70 ILE A O 1
ATOM 547 N N . GLN A 1 71 ? 0.498 9.370 3.671 1.00 93.38 71 GLN A N 1
ATOM 548 C CA . GLN A 1 71 ? 1.843 9.828 3.312 1.00 93.38 71 GLN A CA 1
ATOM 549 C C . GLN A 1 71 ? 2.737 8.660 2.895 1.00 93.38 71 GLN A C 1
ATOM 551 O O . GLN A 1 71 ? 3.431 8.732 1.887 1.00 93.38 71 GLN A O 1
ATOM 556 N N . TRP A 1 72 ? 2.691 7.551 3.633 1.00 91.81 72 TRP A N 1
ATOM 557 C CA . TRP A 1 72 ? 3.465 6.356 3.317 1.00 91.81 72 TRP A CA 1
ATOM 558 C C . TRP A 1 72 ? 3.056 5.771 1.964 1.00 91.81 72 TRP A C 1
ATOM 560 O O . TRP A 1 72 ? 3.891 5.221 1.240 1.00 91.81 72 TRP A O 1
ATOM 570 N N . SER A 1 73 ? 1.765 5.830 1.627 1.00 91.69 73 SER A N 1
ATOM 571 C CA . SER A 1 73 ? 1.233 5.377 0.335 1.00 91.69 73 SER A CA 1
ATOM 572 C C . SER A 1 73 ? 1.786 6.218 -0.808 1.00 91.69 73 SER A C 1
ATOM 574 O O . SER A 1 73 ? 2.308 5.655 -1.768 1.00 91.69 73 SER A O 1
ATOM 576 N N . TRP A 1 74 ? 1.758 7.539 -0.643 1.00 94.06 74 TRP A N 1
ATOM 577 C CA . TRP A 1 74 ? 2.242 8.497 -1.627 1.00 94.06 74 TRP A CA 1
ATOM 578 C C . TRP A 1 74 ? 3.766 8.435 -1.822 1.00 94.06 74 TRP A C 1
ATOM 580 O O . TRP A 1 74 ? 4.226 8.200 -2.936 1.00 94.06 74 TRP A O 1
ATOM 590 N N . ILE A 1 75 ? 4.549 8.502 -0.735 1.00 90.44 75 ILE A N 1
ATOM 591 C CA . ILE A 1 75 ? 6.028 8.493 -0.769 1.00 90.44 75 ILE A CA 1
ATOM 592 C C . ILE A 1 75 ? 6.578 7.273 -1.514 1.00 90.44 75 ILE A C 1
ATOM 594 O O . ILE A 1 75 ? 7.559 7.383 -2.248 1.00 90.44 75 ILE A O 1
ATOM 598 N N . GLY A 1 76 ? 5.957 6.102 -1.331 1.00 88.31 76 GLY A N 1
ATOM 599 C CA . GLY A 1 76 ? 6.382 4.883 -2.017 1.00 88.31 76 GLY A CA 1
ATOM 600 C C . GLY A 1 76 ? 6.313 5.007 -3.540 1.00 88.31 76 GLY A C 1
ATOM 601 O O . GLY A 1 76 ? 7.239 4.566 -4.215 1.00 88.31 76 GLY A O 1
ATOM 602 N N . GLN A 1 77 ? 5.258 5.642 -4.061 1.00 88.31 77 GLN A N 1
ATOM 603 C CA . GLN A 1 77 ? 5.108 5.891 -5.493 1.00 88.31 77 GLN A CA 1
ATOM 604 C C . GLN A 1 77 ? 6.071 6.982 -5.964 1.00 88.31 77 GLN A C 1
ATOM 606 O O . GLN A 1 77 ? 6.839 6.751 -6.891 1.00 88.31 77 GLN A O 1
ATOM 611 N N . SER A 1 78 ? 6.134 8.117 -5.257 1.00 86.62 78 SER A N 1
ATOM 612 C CA . SER A 1 78 ? 7.027 9.223 -5.621 1.00 86.62 78 SER A CA 1
ATOM 613 C C . SER A 1 78 ? 8.490 8.777 -5.720 1.00 86.62 78 SER A C 1
ATOM 615 O O . SER A 1 78 ? 9.208 9.200 -6.625 1.00 86.62 78 SER A O 1
ATOM 617 N N . PHE A 1 79 ? 8.949 7.894 -4.825 1.00 87.50 79 PHE A N 1
ATOM 618 C CA . PHE A 1 79 ? 10.293 7.310 -4.899 1.00 87.50 79 PHE A CA 1
ATOM 619 C C . PHE A 1 79 ? 10.487 6.364 -6.084 1.00 87.50 79 PHE A C 1
ATOM 621 O O . PHE A 1 79 ? 11.588 6.322 -6.634 1.00 87.50 79 PHE A O 1
ATOM 628 N N . TYR A 1 80 ? 9.463 5.601 -6.465 1.00 88.94 80 TYR A N 1
ATOM 629 C CA . TYR A 1 80 ? 9.526 4.748 -7.645 1.00 88.94 80 TYR A CA 1
ATOM 630 C C . TYR A 1 80 ? 9.604 5.597 -8.925 1.00 88.94 80 TYR A C 1
ATOM 632 O O . TYR A 1 80 ? 10.553 5.437 -9.696 1.00 88.94 80 TYR A O 1
ATOM 640 N N . ASP A 1 81 ? 8.695 6.560 -9.091 1.00 85.19 81 ASP A N 1
ATOM 641 C CA . ASP A 1 81 ? 8.593 7.403 -10.290 1.00 85.19 81 ASP A CA 1
ATOM 642 C C . ASP A 1 81 ? 9.839 8.273 -10.478 1.00 85.19 81 ASP A C 1
ATOM 644 O O . ASP A 1 81 ? 10.419 8.321 -11.559 1.00 85.19 81 ASP A O 1
ATOM 648 N N . THR A 1 82 ? 10.334 8.884 -9.394 1.00 82.44 82 THR A N 1
ATOM 649 C CA . THR A 1 82 ? 11.575 9.683 -9.420 1.00 82.44 82 THR A CA 1
ATOM 650 C C . THR A 1 82 ? 12.789 8.850 -9.835 1.00 82.44 82 THR A C 1
ATOM 652 O O . THR A 1 82 ? 13.769 9.389 -10.345 1.00 82.44 82 THR A O 1
ATOM 655 N N . ARG A 1 83 ? 12.768 7.536 -9.585 1.00 82.19 83 ARG A N 1
ATOM 656 C CA . ARG A 1 83 ? 13.927 6.672 -9.807 1.00 82.19 83 ARG A CA 1
ATOM 657 C C . ARG A 1 83 ? 13.948 6.009 -11.177 1.00 82.19 83 ARG A C 1
ATOM 659 O O . ARG A 1 83 ? 15.042 5.806 -11.699 1.00 82.19 83 ARG A O 1
ATOM 666 N N . TYR A 1 84 ? 12.791 5.597 -11.682 1.00 80.94 84 TYR A N 1
ATOM 667 C CA . TYR A 1 84 ? 12.705 4.745 -12.869 1.00 80.94 84 TYR A CA 1
ATOM 668 C C . TYR A 1 84 ? 12.036 5.410 -14.073 1.00 80.94 84 TYR A C 1
ATOM 670 O O . TYR A 1 84 ? 12.111 4.826 -15.154 1.00 80.94 84 TYR A O 1
ATOM 678 N N . ASP A 1 85 ? 11.387 6.568 -13.878 1.00 77.19 85 ASP A N 1
ATOM 679 C CA . ASP A 1 85 ? 10.691 7.372 -14.899 1.00 77.19 85 ASP A CA 1
ATOM 680 C C . ASP A 1 85 ? 10.108 6.542 -16.065 1.00 77.19 85 ASP A C 1
ATOM 682 O O . ASP A 1 85 ? 10.569 6.636 -17.208 1.00 77.19 85 ASP A O 1
ATOM 686 N N . PRO A 1 86 ? 9.192 5.605 -15.759 1.00 78.31 86 PRO A N 1
ATOM 687 C CA . PRO A 1 86 ? 8.707 4.647 -16.741 1.00 78.31 86 PRO A CA 1
ATOM 688 C C . PRO A 1 86 ? 7.700 5.278 -17.707 1.00 78.31 86 PRO A C 1
ATOM 690 O O . PRO A 1 86 ? 6.661 5.789 -17.296 1.00 78.31 86 PRO A O 1
ATOM 693 N N . ASP A 1 87 ? 7.945 5.134 -19.006 1.00 75.25 87 ASP A N 1
ATOM 694 C CA . ASP A 1 87 ? 7.092 5.707 -20.062 1.00 75.25 87 ASP A CA 1
ATOM 695 C C . ASP A 1 87 ? 6.324 4.622 -20.837 1.00 75.25 87 ASP A C 1
ATOM 697 O O . ASP A 1 87 ? 6.279 4.585 -22.066 1.00 75.25 87 ASP A O 1
ATOM 701 N N . ASP A 1 88 ? 5.770 3.647 -20.110 1.00 85.12 88 ASP A N 1
ATOM 702 C CA . ASP A 1 88 ? 5.120 2.482 -20.707 1.00 85.12 88 ASP A CA 1
ATOM 703 C C . ASP A 1 88 ? 3.650 2.319 -20.297 1.00 85.12 88 ASP A C 1
ATOM 705 O O . ASP A 1 88 ? 3.228 2.669 -19.192 1.00 85.12 88 ASP A O 1
ATOM 709 N N . THR A 1 89 ? 2.854 1.717 -21.185 1.00 88.75 89 THR A N 1
ATOM 710 C CA . THR A 1 89 ? 1.408 1.536 -20.982 1.00 88.75 89 THR A CA 1
ATOM 711 C C . THR A 1 89 ? 1.079 0.715 -19.736 1.00 88.75 89 THR A C 1
ATOM 713 O O . THR A 1 89 ? 0.091 0.997 -19.062 1.00 88.75 89 THR A O 1
ATOM 716 N N . LEU A 1 90 ? 1.882 -0.298 -19.391 1.00 89.62 90 LEU A N 1
ATOM 717 C CA . LEU A 1 90 ? 1.621 -1.102 -18.198 1.00 89.62 90 LEU A CA 1
ATOM 718 C C . LEU A 1 90 ? 1.838 -0.272 -16.928 1.00 89.62 90 LEU A C 1
ATOM 720 O O . LEU A 1 90 ? 1.053 -0.400 -15.992 1.00 89.62 90 LEU A O 1
ATOM 724 N N . HIS A 1 91 ? 2.844 0.606 -16.890 1.00 90.50 91 HIS A N 1
ATOM 725 C CA . HIS A 1 91 ? 2.994 1.548 -15.781 1.00 90.50 91 HIS A CA 1
ATOM 726 C C . HIS A 1 91 ? 1.780 2.479 -15.676 1.00 90.50 91 HIS A C 1
ATOM 728 O O . HIS A 1 91 ? 1.186 2.565 -14.604 1.00 90.50 91 HIS A O 1
ATOM 734 N N . GLN A 1 92 ? 1.336 3.074 -16.787 1.00 91.62 92 GLN A N 1
ATOM 735 C CA . GLN A 1 92 ? 0.154 3.946 -16.808 1.00 91.62 92 GLN A CA 1
ATOM 736 C C . GLN A 1 92 ? -1.107 3.233 -16.292 1.00 91.62 92 GLN A C 1
ATOM 738 O O . GLN A 1 92 ? -1.845 3.783 -15.475 1.00 91.62 92 GLN A O 1
ATOM 743 N N . LEU A 1 93 ? -1.340 1.982 -16.706 1.00 94.94 93 LEU A N 1
ATOM 744 C CA . LEU A 1 93 ? -2.459 1.170 -16.216 1.00 94.94 93 LEU A CA 1
ATOM 745 C C . LEU A 1 93 ? -2.355 0.879 -14.713 1.00 94.94 93 LEU A C 1
ATOM 747 O O . LEU A 1 93 ? -3.361 0.923 -14.005 1.00 94.94 93 LEU A O 1
ATOM 751 N N . LEU A 1 94 ? -1.148 0.603 -14.213 1.00 95.06 94 LEU A N 1
ATOM 752 C CA . LEU A 1 94 ? -0.915 0.374 -12.788 1.00 95.06 94 LEU A CA 1
ATOM 753 C C . LEU A 1 94 ? -1.084 1.662 -11.964 1.00 95.06 94 LEU A C 1
ATOM 755 O O . LEU A 1 94 ? -1.631 1.594 -10.866 1.00 95.06 94 LEU A O 1
ATOM 759 N N . VAL A 1 95 ? -0.688 2.830 -12.482 1.00 93.56 95 VAL A N 1
ATOM 760 C CA . VAL A 1 95 ? -0.945 4.133 -11.838 1.00 93.56 95 VAL A CA 1
ATOM 761 C C . VAL A 1 95 ? -2.440 4.448 -11.830 1.00 93.56 95 VAL A C 1
ATOM 763 O O . VAL A 1 95 ? -2.968 4.866 -10.801 1.00 93.56 95 VAL A O 1
ATOM 766 N N . LEU A 1 96 ? -3.165 4.180 -12.920 1.00 95.19 96 LEU A N 1
ATOM 767 C CA . LEU A 1 96 ? -4.626 4.321 -12.958 1.00 95.19 96 LEU A CA 1
ATOM 768 C C . LEU A 1 96 ? -5.306 3.430 -11.907 1.00 95.19 96 LEU A C 1
ATOM 770 O O . LEU A 1 96 ? -6.147 3.905 -11.142 1.00 95.19 96 LEU A O 1
ATOM 774 N N . ALA A 1 97 ? -4.903 2.161 -11.808 1.00 97.31 97 ALA A N 1
ATOM 775 C CA . ALA A 1 97 ? -5.405 1.251 -10.781 1.00 97.31 97 ALA A CA 1
ATOM 776 C C . ALA A 1 97 ? -5.059 1.736 -9.360 1.00 97.31 97 ALA A C 1
ATOM 778 O O . ALA A 1 97 ? -5.921 1.745 -8.478 1.00 97.31 97 ALA A O 1
ATOM 779 N N . ALA A 1 98 ? -3.830 2.212 -9.142 1.00 96.50 98 ALA A N 1
ATOM 780 C CA . ALA A 1 98 ? -3.421 2.810 -7.875 1.00 96.50 98 ALA A CA 1
ATOM 781 C C . ALA A 1 98 ? -4.232 4.074 -7.548 1.00 96.50 98 ALA A C 1
ATOM 783 O O . ALA A 1 98 ? -4.568 4.291 -6.389 1.00 96.50 98 ALA A O 1
ATOM 784 N N . THR A 1 99 ? -4.624 4.862 -8.550 1.00 96.88 99 THR A N 1
ATOM 785 C CA . THR A 1 99 ? -5.472 6.050 -8.374 1.00 96.88 99 THR A CA 1
ATOM 786 C C . THR A 1 99 ? -6.870 5.672 -7.882 1.00 96.88 99 THR A C 1
ATOM 788 O O . THR A 1 99 ? -7.400 6.309 -6.974 1.00 96.88 99 THR A O 1
ATOM 791 N N . VAL A 1 100 ? -7.452 4.586 -8.404 1.00 97.38 100 VAL A N 1
ATOM 792 C CA . VAL A 1 100 ? -8.713 4.028 -7.879 1.00 97.38 100 VAL A CA 1
ATOM 793 C C . VAL A 1 100 ? -8.542 3.582 -6.423 1.00 97.38 100 VAL A C 1
ATOM 795 O O . VAL A 1 100 ? -9.392 3.876 -5.581 1.00 97.38 100 VAL A O 1
ATOM 798 N N . GLY A 1 101 ? -7.423 2.927 -6.100 1.00 97.31 101 GLY A N 1
ATOM 799 C CA . GLY A 1 101 ? -7.081 2.559 -4.725 1.00 97.31 101 GLY A CA 1
ATOM 800 C C . GLY A 1 101 ? -6.943 3.771 -3.795 1.00 97.31 101 GLY A C 1
ATOM 801 O O . GLY A 1 101 ? -7.482 3.763 -2.688 1.00 97.31 101 GLY A O 1
ATOM 802 N N . ALA A 1 102 ? -6.297 4.841 -4.258 1.00 96.44 102 ALA A N 1
ATOM 803 C CA . ALA A 1 102 ? -6.178 6.104 -3.535 1.00 96.44 102 ALA A CA 1
ATOM 804 C C . ALA A 1 102 ? -7.550 6.762 -3.316 1.00 96.44 102 ALA A C 1
ATOM 806 O O . ALA A 1 102 ? -7.849 7.197 -2.208 1.00 96.44 102 ALA A O 1
ATOM 807 N N . GLY A 1 103 ? -8.436 6.736 -4.317 1.00 96.56 103 GLY A N 1
ATOM 808 C CA . GLY A 1 103 ? -9.822 7.185 -4.170 1.00 96.56 103 GLY A CA 1
ATOM 809 C C . GLY A 1 103 ? -10.594 6.385 -3.115 1.00 96.56 103 GLY A C 1
ATOM 810 O O . GLY A 1 103 ? -11.306 6.961 -2.292 1.00 96.56 103 GLY A O 1
ATOM 811 N N . ALA A 1 104 ? -10.407 5.063 -3.071 1.00 96.94 104 ALA A N 1
ATOM 812 C CA . ALA A 1 104 ? -10.992 4.220 -2.029 1.00 96.94 104 ALA A CA 1
ATOM 813 C C . ALA A 1 104 ? -10.434 4.547 -0.629 1.00 96.94 104 ALA A C 1
ATOM 815 O O . ALA A 1 104 ? -11.210 4.593 0.328 1.00 96.94 104 ALA A O 1
ATOM 816 N N . ILE A 1 105 ? -9.135 4.857 -0.502 1.00 96.12 105 ILE A N 1
ATOM 817 C CA . ILE A 1 105 ? -8.554 5.374 0.751 1.00 96.12 105 ILE A CA 1
ATOM 818 C C . ILE A 1 105 ? -9.257 6.671 1.160 1.00 96.12 105 ILE A C 1
ATOM 820 O O . ILE A 1 105 ? -9.746 6.759 2.285 1.00 96.12 105 ILE A O 1
ATOM 824 N N . THR A 1 106 ? -9.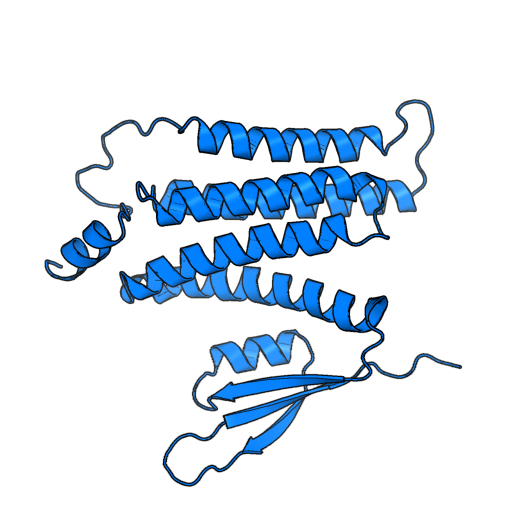368 7.640 0.248 1.00 95.94 106 THR A N 1
ATOM 825 C CA . THR A 1 106 ? -10.019 8.936 0.490 1.00 95.94 106 THR A CA 1
ATOM 826 C C . THR A 1 106 ? -11.443 8.775 1.018 1.00 95.94 106 THR A C 1
ATOM 828 O O . THR A 1 106 ? -11.801 9.367 2.035 1.00 95.94 106 THR A O 1
ATOM 831 N N . LEU A 1 107 ? -12.251 7.930 0.375 1.00 95.25 107 LEU A N 1
ATOM 832 C CA . LEU A 1 107 ? -13.630 7.660 0.799 1.00 95.25 107 LEU A CA 1
ATOM 833 C C . LEU A 1 107 ? -13.699 6.858 2.110 1.00 95.25 107 LEU A C 1
ATOM 835 O O . LEU A 1 107 ? -14.640 6.999 2.895 1.00 95.25 107 LEU A O 1
ATOM 839 N N . GLY A 1 108 ? -12.697 6.018 2.368 1.00 94.75 108 GLY A N 1
ATOM 840 C CA . GLY A 1 108 ? -12.584 5.210 3.578 1.00 94.75 108 GLY A CA 1
ATOM 841 C C . GLY A 1 108 ? -12.149 5.987 4.826 1.00 94.75 108 GLY A C 1
ATOM 842 O O . GLY A 1 108 ? -12.413 5.532 5.937 1.00 94.75 108 GLY A O 1
ATOM 843 N N . VAL A 1 109 ? -11.539 7.168 4.678 1.00 94.25 109 VAL A N 1
ATOM 844 C CA . VAL A 1 109 ? -11.021 7.987 5.796 1.00 94.25 109 VAL A CA 1
ATOM 845 C C . VAL A 1 109 ? -12.088 8.305 6.848 1.00 94.25 109 VAL A C 1
ATOM 847 O O . VAL A 1 109 ? -11.814 8.251 8.049 1.00 94.25 109 VAL A O 1
ATOM 850 N N . GLN A 1 110 ? -13.321 8.596 6.426 1.00 91.69 110 GLN A N 1
ATOM 851 C CA . GLN A 1 110 ? -14.415 8.915 7.354 1.00 91.69 110 GLN A CA 1
ATOM 852 C C . GLN A 1 110 ? -14.909 7.689 8.133 1.00 91.69 110 GLN A C 1
ATOM 854 O O . GLN A 1 110 ? -15.408 7.818 9.247 1.00 91.69 110 GLN A O 1
ATOM 859 N N . GLN A 1 111 ? -14.719 6.487 7.591 1.00 91.00 111 GLN A N 1
ATOM 860 C CA . GLN A 1 111 ? -15.186 5.242 8.205 1.00 91.00 111 GLN A CA 1
ATOM 861 C C . GLN A 1 111 ? -14.171 4.673 9.200 1.00 91.00 111 GLN A C 1
ATOM 863 O O . GLN A 1 111 ? -14.553 3.952 10.113 1.00 91.00 111 GLN A O 1
ATOM 868 N N . ALA A 1 112 ? -12.892 5.043 9.083 1.00 88.81 112 ALA A N 1
ATOM 869 C CA . ALA A 1 112 ? -11.834 4.533 9.948 1.00 88.81 112 ALA A CA 1
ATOM 870 C C . ALA A 1 112 ? -12.160 4.677 11.459 1.00 88.81 112 ALA A C 1
ATOM 872 O O . ALA A 1 112 ? -12.757 5.674 11.872 1.00 88.81 112 ALA A O 1
ATOM 873 N N . PRO A 1 113 ? -11.751 3.719 12.314 1.00 85.88 113 PRO A N 1
ATOM 874 C CA . PRO A 1 113 ? -10.991 2.513 11.980 1.00 85.88 113 PRO A CA 1
ATOM 875 C C . PRO A 1 113 ? -11.844 1.371 11.395 1.00 85.88 113 PRO A C 1
ATOM 877 O O . PRO A 1 113 ? -11.295 0.314 11.099 1.00 85.88 113 PRO A O 1
ATOM 880 N N . SER A 1 114 ? -13.158 1.552 11.235 1.00 83.31 114 SER A N 1
ATOM 881 C CA . SER A 1 114 ? -14.044 0.557 10.630 1.00 83.31 114 SER A CA 1
ATOM 882 C C . SER A 1 114 ? -14.175 0.748 9.109 1.00 83.31 114 SER A C 1
ATOM 884 O O . SER A 1 114 ? -13.715 1.729 8.524 1.00 83.31 114 SER A O 1
ATOM 886 N N . GLY A 1 115 ? -14.780 -0.234 8.437 1.00 87.69 115 GLY A N 1
ATOM 887 C CA . GLY A 1 115 ? -15.020 -0.193 6.994 1.00 87.69 115 GLY A CA 1
ATOM 888 C C . GLY A 1 115 ? -13.895 -0.786 6.139 1.00 87.69 115 GLY A C 1
ATOM 889 O O . GLY A 1 115 ? -12.754 -0.957 6.563 1.00 87.69 115 GLY A O 1
ATOM 890 N N . LEU A 1 116 ? -14.252 -1.138 4.902 1.00 90.75 116 LEU A N 1
ATOM 891 C CA . LEU A 1 116 ? -13.388 -1.906 3.997 1.00 90.75 116 LEU A CA 1
ATOM 892 C C . LEU A 1 116 ? -12.675 -1.060 2.945 1.00 90.75 116 LEU A C 1
ATOM 894 O O . LEU A 1 116 ? -11.639 -1.476 2.435 1.00 90.75 116 LEU A O 1
ATOM 898 N N . LEU A 1 117 ? -13.197 0.123 2.622 1.00 94.06 117 LEU A N 1
ATOM 899 C CA . LEU A 1 117 ? -12.665 0.934 1.524 1.00 94.06 117 LEU A CA 1
ATOM 900 C C . LEU A 1 117 ? -11.211 1.352 1.755 1.00 94.06 117 LEU A C 1
ATOM 902 O O . LEU A 1 117 ? -10.403 1.267 0.835 1.00 94.06 117 LEU A O 1
ATOM 906 N N . LEU A 1 118 ? -10.858 1.722 2.988 1.00 94.06 118 LEU A N 1
ATOM 907 C CA . LEU A 1 118 ? -9.492 2.106 3.324 1.00 94.06 118 LEU A CA 1
ATOM 908 C C . LEU A 1 118 ? -8.492 0.944 3.201 1.00 94.06 118 LEU A C 1
ATOM 910 O O . LEU A 1 118 ? -7.522 1.099 2.457 1.00 94.06 118 LEU A O 1
ATOM 914 N N . PRO A 1 119 ? -8.674 -0.213 3.874 1.00 93.38 119 PRO A N 1
ATOM 915 C CA . PRO A 1 119 ? -7.723 -1.315 3.751 1.00 93.38 119 PRO A CA 1
ATOM 916 C C . PRO A 1 119 ? -7.672 -1.887 2.330 1.00 93.38 119 PRO A C 1
ATOM 918 O O . PRO A 1 119 ? -6.584 -2.184 1.846 1.00 93.38 119 PRO A O 1
ATOM 921 N N . VAL A 1 120 ? -8.806 -1.989 1.626 1.00 94.50 120 VAL A N 1
ATOM 922 C CA . VAL A 1 120 ? -8.830 -2.448 0.226 1.00 94.50 120 VAL A CA 1
ATOM 923 C C . VAL A 1 120 ? -8.098 -1.463 -0.683 1.00 94.50 120 VAL A C 1
ATOM 925 O O . VAL A 1 120 ? -7.238 -1.874 -1.459 1.00 94.50 120 VAL A O 1
ATOM 928 N N . GLY A 1 121 ? -8.378 -0.164 -0.558 1.00 96.00 121 GLY A N 1
ATOM 929 C CA . GLY A 1 121 ? -7.698 0.876 -1.325 1.00 96.00 121 GLY A CA 1
ATOM 930 C C . GLY A 1 121 ? -6.188 0.874 -1.094 1.00 96.00 121 GLY A C 1
ATOM 931 O O . GLY A 1 121 ? -5.410 0.909 -2.047 1.00 96.00 121 GLY A O 1
ATOM 932 N N . TYR A 1 122 ? -5.769 0.718 0.163 1.00 95.19 122 TYR A N 1
ATOM 933 C CA . TYR A 1 122 ? -4.363 0.573 0.532 1.00 95.19 122 TYR A CA 1
ATOM 934 C C . TYR A 1 122 ? -3.701 -0.641 -0.122 1.00 95.19 122 TYR A C 1
ATOM 936 O O . TYR A 1 122 ? -2.613 -0.524 -0.688 1.00 95.19 122 TYR A O 1
ATOM 944 N N . LEU A 1 123 ? -4.363 -1.800 -0.095 1.00 95.56 123 LEU A N 1
ATOM 945 C CA . LEU A 1 123 ? -3.855 -3.014 -0.731 1.00 95.56 123 LEU A CA 1
ATOM 946 C C . LEU A 1 123 ? -3.753 -2.873 -2.255 1.00 95.56 123 LEU A C 1
ATOM 948 O O . LEU A 1 123 ? -2.793 -3.380 -2.828 1.00 95.56 123 LEU A O 1
ATOM 952 N N . ILE A 1 124 ? -4.674 -2.154 -2.905 1.00 97.00 124 ILE A N 1
ATOM 953 C CA . ILE A 1 124 ? -4.595 -1.859 -4.345 1.00 97.00 124 ILE A CA 1
ATOM 954 C C . ILE A 1 124 ? -3.367 -0.994 -4.648 1.00 97.00 124 ILE A C 1
ATOM 956 O O . ILE A 1 124 ? -2.555 -1.367 -5.497 1.00 97.00 124 ILE A O 1
ATOM 960 N N . VAL A 1 125 ? -3.189 0.121 -3.926 1.00 96.56 125 VAL A N 1
ATOM 961 C CA . VAL A 1 125 ? -2.031 1.019 -4.098 1.00 96.56 125 VAL A CA 1
ATOM 962 C C . VAL A 1 125 ? -0.723 0.252 -3.898 1.00 96.56 125 VAL A C 1
ATOM 964 O O . VAL A 1 125 ? 0.188 0.333 -4.724 1.00 96.56 125 VAL A O 1
ATOM 967 N N . ARG A 1 126 ? -0.633 -0.551 -2.831 1.00 95.38 126 ARG A N 1
ATOM 968 C CA . ARG A 1 126 ? 0.565 -1.350 -2.539 1.00 95.38 126 ARG A CA 1
ATOM 969 C C . ARG A 1 126 ? 0.800 -2.474 -3.525 1.00 95.38 126 ARG A C 1
ATOM 971 O O . ARG A 1 126 ? 1.945 -2.683 -3.909 1.00 95.38 126 ARG A O 1
ATOM 978 N N . GLY A 1 127 ? -0.247 -3.169 -3.950 1.00 95.62 127 GLY A N 1
ATOM 979 C CA . GLY A 1 127 ? -0.151 -4.208 -4.967 1.00 95.62 127 GLY A CA 1
ATOM 980 C C . GLY A 1 127 ? 0.441 -3.657 -6.260 1.00 95.62 127 GLY A C 1
ATOM 981 O O . GLY A 1 127 ? 1.396 -4.228 -6.781 1.00 95.62 127 GLY A O 1
ATOM 982 N N . CYS A 1 128 ? -0.048 -2.501 -6.717 1.00 96.69 128 CYS A N 1
ATOM 983 C CA . CYS A 1 128 ? 0.477 -1.835 -7.908 1.00 96.69 128 CYS A CA 1
ATOM 984 C C . CYS A 1 128 ? 1.963 -1.478 -7.750 1.00 96.69 128 CYS A C 1
ATOM 986 O O . CYS A 1 128 ? 2.765 -1.850 -8.603 1.00 96.69 128 CYS A O 1
ATOM 988 N N . LEU A 1 129 ? 2.350 -0.850 -6.633 1.00 95.12 129 LEU A N 1
ATOM 989 C CA . LEU A 1 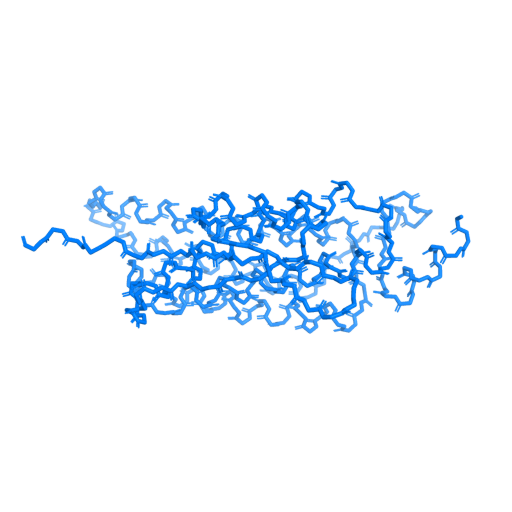129 ? 3.747 -0.491 -6.357 1.00 95.12 129 LEU A CA 1
ATOM 990 C C . LEU A 1 129 ? 4.673 -1.722 -6.302 1.00 95.12 129 LEU A C 1
ATOM 992 O O . LEU A 1 129 ? 5.774 -1.714 -6.850 1.00 95.12 129 LEU A O 1
ATOM 996 N N . LEU A 1 130 ? 4.234 -2.808 -5.662 1.00 94.56 130 LEU A N 1
ATOM 997 C CA . LEU A 1 130 ? 5.005 -4.052 -5.598 1.00 94.56 130 LEU A CA 1
ATOM 998 C C . LEU A 1 130 ? 5.175 -4.678 -6.986 1.00 94.56 130 LEU A C 1
ATOM 1000 O O . LEU A 1 130 ? 6.275 -5.114 -7.318 1.00 94.56 130 LEU A O 1
ATOM 1004 N N . LEU A 1 131 ? 4.124 -4.688 -7.812 1.00 94.50 131 LEU A N 1
ATOM 1005 C CA . LEU A 1 131 ? 4.206 -5.164 -9.195 1.00 94.50 131 LEU A CA 1
ATOM 1006 C C . LEU A 1 131 ? 5.186 -4.327 -10.020 1.00 94.50 131 LEU A C 1
ATOM 1008 O O . LEU A 1 131 ? 5.980 -4.889 -10.771 1.00 94.50 131 LEU A O 1
ATOM 1012 N N . MET A 1 132 ? 5.187 -3.008 -9.843 1.00 92.75 132 MET A N 1
ATOM 1013 C CA . MET A 1 132 ? 6.149 -2.113 -10.483 1.00 92.75 132 MET A CA 1
ATOM 1014 C C . MET A 1 132 ? 7.601 -2.457 -10.099 1.00 92.75 132 MET A C 1
ATOM 1016 O O . MET A 1 132 ? 8.439 -2.667 -10.974 1.00 92.75 132 MET A O 1
ATOM 1020 N N . TYR A 1 133 ? 7.900 -2.645 -8.812 1.00 91.62 133 TYR A N 1
ATOM 1021 C CA . TYR A 1 133 ? 9.232 -3.083 -8.374 1.00 91.62 133 TYR A CA 1
ATOM 1022 C C . TYR A 1 133 ? 9.604 -4.495 -8.864 1.00 91.62 133 TYR A C 1
ATOM 1024 O O . TYR A 1 133 ? 10.757 -4.748 -9.220 1.00 91.62 133 TYR A O 1
ATOM 1032 N N . LEU A 1 134 ? 8.646 -5.423 -8.939 1.00 91.25 134 LEU A N 1
ATOM 1033 C CA . LEU A 1 134 ? 8.880 -6.753 -9.511 1.00 91.25 134 LEU A CA 1
ATOM 1034 C C . LEU A 1 134 ? 9.218 -6.686 -11.008 1.00 91.25 134 LEU A C 1
ATOM 1036 O O . LEU A 1 134 ? 10.082 -7.435 -11.465 1.00 91.25 134 LEU A O 1
ATOM 1040 N N . ARG A 1 135 ? 8.602 -5.766 -11.764 1.00 90.62 135 ARG A N 1
ATOM 1041 C CA . ARG A 1 135 ? 8.959 -5.519 -13.173 1.00 90.62 135 ARG A CA 1
ATOM 1042 C C . ARG A 1 135 ? 10.405 -5.057 -13.319 1.00 90.62 135 ARG A C 1
ATOM 1044 O O . ARG A 1 135 ? 11.093 -5.540 -14.214 1.00 90.62 135 ARG A O 1
ATOM 1051 N N . VAL A 1 136 ? 10.880 -4.185 -12.429 1.00 88.50 136 VAL A N 1
ATOM 1052 C CA . VAL A 1 136 ? 12.286 -3.747 -12.422 1.00 88.50 136 VAL A CA 1
ATOM 1053 C C . VAL A 1 136 ? 13.220 -4.943 -12.246 1.00 88.50 136 VAL A C 1
ATOM 1055 O O . VAL A 1 136 ? 14.166 -5.096 -13.012 1.00 88.50 136 VAL A O 1
ATOM 1058 N N . LEU A 1 137 ? 12.928 -5.846 -11.305 1.00 86.00 137 LEU A N 1
ATOM 1059 C CA . LEU A 1 137 ? 13.736 -7.058 -11.117 1.00 86.00 137 LEU A CA 1
ATOM 1060 C C . LEU A 1 137 ? 13.709 -8.007 -12.315 1.00 86.00 137 LEU A C 1
ATOM 1062 O O . LEU A 1 137 ? 14.706 -8.679 -12.584 1.00 86.00 137 LEU A O 1
ATOM 1066 N N . ALA A 1 138 ? 12.574 -8.089 -13.010 1.00 85.25 138 ALA A N 1
ATOM 1067 C CA . ALA A 1 138 ? 12.459 -8.873 -14.232 1.00 85.25 138 ALA A CA 1
ATOM 1068 C C . ALA A 1 138 ? 13.293 -8.266 -15.377 1.00 85.25 138 ALA A C 1
ATOM 1070 O O . ALA A 1 138 ? 13.870 -9.011 -16.171 1.00 85.25 138 ALA A O 1
ATOM 1071 N N . ALA A 1 139 ? 13.389 -6.934 -15.442 1.00 82.81 139 ALA A N 1
ATOM 1072 C CA . ALA A 1 139 ? 14.184 -6.207 -16.432 1.00 82.81 139 ALA A CA 1
ATOM 1073 C C . ALA A 1 139 ? 15.693 -6.283 -16.160 1.00 82.81 139 ALA A C 1
ATOM 1075 O O . ALA A 1 139 ? 16.494 -6.442 -17.088 1.00 82.81 139 ALA A O 1
ATOM 1076 N N . ASP A 1 140 ? 16.065 -6.157 -14.887 1.00 80.75 140 ASP A N 1
ATOM 1077 C CA . ASP A 1 140 ? 17.436 -6.038 -14.422 1.00 80.75 140 ASP A CA 1
ATOM 1078 C C . ASP A 1 140 ? 17.590 -6.606 -13.012 1.00 80.75 140 ASP A C 1
ATOM 1080 O O . ASP A 1 140 ? 17.283 -5.998 -11.980 1.00 80.75 140 ASP A O 1
ATOM 1084 N N . ARG A 1 141 ? 18.175 -7.795 -12.973 1.00 81.75 141 ARG A N 1
ATOM 1085 C CA . ARG A 1 141 ? 18.427 -8.500 -11.725 1.00 81.75 141 ARG A CA 1
ATOM 1086 C C . ARG A 1 141 ? 19.538 -7.856 -10.887 1.00 81.75 141 ARG A C 1
ATOM 1088 O O . ARG A 1 141 ? 19.667 -8.202 -9.718 1.00 81.75 141 ARG A O 1
ATOM 1095 N N . SER A 1 142 ? 20.332 -6.940 -11.450 1.00 80.81 142 SER A N 1
ATOM 1096 C CA . SER A 1 142 ? 21.395 -6.239 -10.715 1.00 80.81 142 SER A CA 1
ATOM 1097 C C . SER A 1 142 ? 20.855 -5.167 -9.763 1.00 80.81 142 SER A C 1
ATOM 1099 O O . SER A 1 142 ? 21.498 -4.867 -8.762 1.00 80.81 142 SER A O 1
ATOM 1101 N N . ALA A 1 143 ? 19.624 -4.689 -9.977 1.00 82.62 143 ALA A N 1
ATOM 1102 C CA . ALA A 1 143 ? 18.932 -3.778 -9.066 1.00 82.62 143 ALA A CA 1
ATOM 1103 C C . ALA A 1 143 ? 18.453 -4.448 -7.757 1.00 82.62 143 ALA A C 1
ATOM 1105 O O . ALA A 1 143 ? 17.795 -3.800 -6.937 1.00 82.62 143 ALA A O 1
ATOM 1106 N N . TRP A 1 144 ? 18.760 -5.738 -7.553 1.00 81.62 144 TRP A N 1
ATOM 1107 C CA . TRP A 1 144 ? 18.237 -6.548 -6.454 1.00 81.62 144 TRP A CA 1
ATOM 1108 C C . TRP A 1 144 ? 18.454 -5.932 -5.076 1.00 81.62 144 TRP A C 1
ATOM 1110 O O . TRP A 1 144 ? 17.498 -5.859 -4.312 1.00 81.62 144 TRP A O 1
ATOM 1120 N N . ASP A 1 145 ? 19.658 -5.454 -4.765 1.00 84.38 145 ASP A N 1
ATOM 1121 C CA . ASP A 1 145 ? 19.981 -4.984 -3.412 1.00 84.38 145 ASP A CA 1
ATOM 1122 C C . ASP A 1 145 ? 19.059 -3.854 -2.951 1.00 84.38 145 ASP A C 1
ATOM 1124 O O . ASP A 1 145 ? 18.614 -3.826 -1.805 1.00 84.38 145 ASP A O 1
ATOM 1128 N N . LEU A 1 146 ? 18.706 -2.957 -3.870 1.00 84.94 146 LEU A N 1
ATOM 1129 C CA . LEU A 1 146 ? 17.787 -1.868 -3.591 1.00 84.94 146 LEU A CA 1
ATOM 1130 C C . LEU A 1 146 ? 16.332 -2.341 -3.605 1.00 84.94 146 LEU A C 1
ATOM 1132 O O . LEU A 1 146 ? 15.575 -2.084 -2.669 1.00 84.94 146 LEU A O 1
ATOM 1136 N N . VAL A 1 147 ? 15.925 -3.027 -4.673 1.00 86.75 147 VAL A N 1
ATOM 1137 C CA . VAL A 1 147 ? 14.521 -3.402 -4.865 1.00 86.75 147 VAL A CA 1
ATOM 1138 C C . VAL A 1 147 ? 14.061 -4.399 -3.797 1.00 86.75 147 VAL A C 1
ATOM 1140 O O . VAL A 1 147 ? 12.929 -4.313 -3.327 1.00 86.75 147 VAL A O 1
ATOM 1143 N N . ALA A 1 148 ? 14.938 -5.292 -3.333 1.00 85.12 148 ALA A N 1
ATOM 1144 C CA . ALA A 1 148 ? 14.637 -6.235 -2.261 1.00 85.12 148 ALA A CA 1
ATOM 1145 C C . ALA A 1 148 ? 14.277 -5.532 -0.943 1.00 85.12 148 ALA A C 1
ATOM 1147 O O . ALA A 1 148 ? 13.399 -6.016 -0.224 1.00 85.12 148 ALA A O 1
ATOM 1148 N N . VAL A 1 149 ? 14.896 -4.386 -0.633 1.00 85.81 149 VAL A N 1
ATOM 1149 C CA . VAL A 1 149 ? 14.552 -3.585 0.555 1.00 85.81 149 VAL A CA 1
ATOM 1150 C C . VAL A 1 149 ? 13.119 -3.065 0.448 1.00 85.81 149 VAL A C 1
ATOM 1152 O O . VAL A 1 149 ? 12.333 -3.256 1.378 1.00 85.81 149 VAL A O 1
ATOM 1155 N N . TYR A 1 150 ? 12.748 -2.486 -0.697 1.00 86.94 150 TYR A N 1
ATOM 1156 C CA . TYR A 1 150 ? 11.400 -1.954 -0.921 1.00 86.94 150 TYR A CA 1
ATOM 1157 C C . TYR A 1 150 ? 10.334 -3.050 -0.990 1.00 86.94 150 TYR A C 1
ATOM 1159 O O . TYR A 1 150 ? 9.304 -2.937 -0.326 1.00 86.94 150 TYR A O 1
ATOM 1167 N N . LEU A 1 151 ? 10.594 -4.145 -1.710 1.00 86.25 151 LEU A N 1
ATOM 1168 C CA . LEU A 1 151 ? 9.683 -5.291 -1.779 1.00 86.25 151 LEU A CA 1
ATOM 1169 C C . LEU A 1 151 ? 9.461 -5.919 -0.403 1.00 86.25 151 LEU A C 1
ATOM 1171 O O . LEU A 1 151 ? 8.327 -6.222 -0.041 1.00 86.25 151 LEU A O 1
ATOM 1175 N N . THR A 1 152 ? 10.521 -6.081 0.391 1.00 85.00 152 THR A N 1
ATOM 1176 C CA . THR A 1 152 ? 10.399 -6.631 1.746 1.00 85.00 152 THR A CA 1
ATOM 1177 C C . THR A 1 152 ? 9.643 -5.668 2.656 1.00 85.00 152 THR A C 1
ATOM 1179 O O . THR A 1 152 ? 8.748 -6.097 3.380 1.00 85.00 152 THR A O 1
ATOM 1182 N N . GLY A 1 153 ? 9.975 -4.374 2.627 1.00 86.12 153 GLY A N 1
ATOM 1183 C CA . GLY A 1 153 ? 9.341 -3.355 3.463 1.00 86.12 153 GLY A CA 1
ATOM 1184 C C . GLY A 1 153 ? 7.851 -3.200 3.164 1.00 86.12 153 GLY A C 1
ATOM 1185 O O . GLY A 1 153 ? 7.014 -3.459 4.030 1.00 86.12 153 GLY A O 1
ATOM 1186 N N . PHE A 1 154 ? 7.517 -2.842 1.924 1.00 87.38 154 PHE A N 1
ATOM 1187 C CA . PHE A 1 154 ? 6.130 -2.643 1.501 1.00 87.38 154 PHE A CA 1
ATOM 1188 C C . PHE A 1 154 ? 5.334 -3.951 1.470 1.00 87.38 154 PHE A C 1
ATOM 1190 O O . PHE A 1 154 ? 4.161 -3.955 1.837 1.00 87.38 154 PHE A O 1
ATOM 1197 N N . GLY A 1 155 ? 5.961 -5.071 1.097 1.00 83.88 155 GLY A N 1
ATOM 1198 C CA . GLY A 1 155 ? 5.312 -6.382 1.065 1.00 83.88 155 GLY A CA 1
ATOM 1199 C C . GLY A 1 155 ? 4.938 -6.887 2.456 1.00 83.88 155 GLY A C 1
ATOM 1200 O O . GLY A 1 155 ? 3.813 -7.338 2.660 1.00 83.88 155 GLY A O 1
ATOM 1201 N N . THR A 1 156 ? 5.837 -6.748 3.438 1.00 86.12 156 THR A N 1
ATOM 1202 C CA . THR A 1 156 ? 5.530 -7.100 4.837 1.00 86.12 156 THR A CA 1
ATOM 1203 C C . THR A 1 156 ? 4.378 -6.249 5.369 1.00 86.12 156 THR A C 1
ATOM 1205 O O . THR A 1 156 ? 3.513 -6.743 6.088 1.00 86.12 156 THR A O 1
ATOM 1208 N N . ASP A 1 157 ? 4.346 -4.965 5.020 1.00 88.62 157 ASP A N 1
ATOM 1209 C CA . ASP A 1 157 ? 3.286 -4.076 5.471 1.00 88.62 157 ASP A CA 1
ATOM 1210 C C . ASP A 1 157 ? 1.917 -4.407 4.848 1.00 88.62 157 ASP A C 1
ATOM 1212 O O . ASP A 1 157 ? 0.935 -4.570 5.577 1.00 88.62 157 ASP A O 1
ATOM 1216 N N . ALA A 1 158 ? 1.865 -4.620 3.529 1.00 86.06 158 ALA A N 1
ATOM 1217 C CA . ALA A 1 158 ? 0.655 -5.062 2.838 1.00 86.06 158 ALA A CA 1
ATOM 1218 C C . ALA A 1 158 ? 0.139 -6.398 3.399 1.00 86.06 158 ALA A C 1
ATOM 1220 O O . ALA A 1 158 ? -1.049 -6.533 3.697 1.00 86.06 158 ALA A O 1
ATOM 1221 N N . ALA A 1 159 ? 1.036 -7.361 3.634 1.00 84.50 159 ALA A N 1
ATOM 1222 C CA . ALA A 1 159 ? 0.682 -8.635 4.248 1.00 84.50 159 ALA A CA 1
ATOM 1223 C C . ALA A 1 159 ? 0.107 -8.449 5.659 1.00 84.50 159 ALA A C 1
ATOM 1225 O O . ALA A 1 159 ? -0.886 -9.080 6.004 1.00 84.50 159 ALA A O 1
ATOM 1226 N N . ARG A 1 160 ? 0.659 -7.539 6.471 1.00 89.31 160 ARG A N 1
ATOM 1227 C CA . ARG A 1 160 ? 0.126 -7.252 7.810 1.00 89.31 160 ARG A CA 1
ATOM 1228 C C . ARG A 1 160 ? -1.291 -6.677 7.759 1.00 89.31 160 ARG A C 1
ATOM 1230 O O . ARG A 1 160 ? -2.124 -7.050 8.582 1.00 89.31 160 ARG A O 1
ATOM 1237 N N . VAL A 1 161 ? -1.574 -5.778 6.814 1.00 86.69 161 VAL A N 1
ATOM 1238 C CA . VAL A 1 161 ? -2.932 -5.248 6.595 1.00 86.69 161 VAL A CA 1
ATOM 1239 C C . VAL A 1 161 ? -3.885 -6.368 6.185 1.00 86.69 161 VAL A C 1
ATOM 1241 O O . VAL A 1 161 ? -4.949 -6.500 6.788 1.00 86.69 161 VAL A O 1
ATOM 1244 N N . LEU A 1 162 ? -3.480 -7.206 5.229 1.00 85.19 162 LEU A N 1
ATOM 1245 C CA . LEU A 1 162 ? -4.288 -8.324 4.751 1.00 85.19 162 LEU A CA 1
ATOM 1246 C C . LEU A 1 162 ? -4.583 -9.341 5.861 1.00 85.19 162 LEU A C 1
ATOM 1248 O O . LEU A 1 162 ? -5.718 -9.784 5.992 1.00 85.19 162 LEU A O 1
ATOM 1252 N N . LEU A 1 163 ? -3.586 -9.686 6.678 1.00 86.88 163 LEU A N 1
ATOM 1253 C CA . LEU A 1 163 ? -3.745 -10.630 7.784 1.00 86.88 163 LEU A CA 1
ATOM 1254 C C . LEU A 1 163 ? -4.684 -10.090 8.860 1.00 86.88 163 LEU A C 1
ATOM 1256 O O . LEU A 1 163 ? -5.569 -10.817 9.298 1.00 86.88 163 LEU A O 1
ATOM 1260 N N . ARG A 1 164 ? -4.542 -8.817 9.253 1.00 86.19 164 ARG A N 1
ATOM 1261 C CA . ARG A 1 164 ? -5.492 -8.189 10.187 1.00 86.19 164 ARG A CA 1
ATOM 1262 C C . ARG A 1 164 ? -6.910 -8.253 9.646 1.00 86.19 164 ARG A C 1
ATOM 1264 O O . ARG A 1 164 ? -7.800 -8.703 10.345 1.00 86.19 164 ARG A O 1
ATOM 1271 N N . TRP A 1 165 ? -7.110 -7.898 8.380 1.00 81.50 165 TRP A N 1
ATOM 1272 C CA . TRP A 1 165 ? -8.424 -8.005 7.752 1.00 81.50 165 TRP A CA 1
ATOM 1273 C C . TRP A 1 165 ? -8.960 -9.448 7.733 1.00 81.50 165 TRP A C 1
ATOM 1275 O O . TRP A 1 165 ? -10.115 -9.687 8.085 1.00 81.50 165 TRP A O 1
ATOM 1285 N N . ALA A 1 166 ? -8.116 -10.420 7.388 1.00 82.94 166 ALA A N 1
ATOM 1286 C CA . ALA A 1 166 ? -8.469 -11.835 7.355 1.00 82.94 166 ALA A CA 1
ATOM 1287 C C . ALA A 1 166 ? -8.910 -12.372 8.731 1.00 82.94 166 ALA A C 1
ATOM 1289 O O . ALA A 1 166 ? -9.865 -13.139 8.819 1.00 82.94 166 ALA A O 1
ATOM 1290 N N . PHE A 1 167 ? -8.258 -11.945 9.811 1.00 85.81 167 PHE A N 1
ATOM 1291 C CA . PHE A 1 167 ? -8.634 -12.337 11.169 1.00 85.81 167 PHE A CA 1
ATOM 1292 C C . PHE A 1 167 ? -9.810 -11.524 11.718 1.00 85.81 167 PHE A C 1
ATOM 1294 O O . PHE A 1 167 ? -10.711 -12.088 12.327 1.00 85.81 167 PHE A O 1
ATOM 1301 N N . ASP A 1 168 ? -9.819 -10.210 11.514 1.00 83.06 168 ASP A N 1
ATOM 1302 C CA . ASP A 1 168 ? -10.762 -9.303 12.172 1.00 83.06 168 ASP A CA 1
ATOM 1303 C C . ASP A 1 168 ? -12.101 -9.196 11.438 1.00 83.06 168 ASP A C 1
ATOM 1305 O O . ASP A 1 168 ? -13.124 -8.971 12.076 1.00 83.06 168 ASP A O 1
ATOM 1309 N N . THR A 1 169 ? -12.111 -9.350 10.110 1.00 78.25 169 THR A N 1
ATOM 1310 C CA . THR A 1 169 ? -13.326 -9.206 9.287 1.00 78.25 169 THR A CA 1
ATOM 1311 C C . THR A 1 169 ? -13.855 -10.543 8.788 1.00 78.25 169 THR A C 1
ATOM 1313 O O . THR A 1 169 ? -15.057 -10.781 8.854 1.00 78.25 169 THR A O 1
ATOM 1316 N N . LEU A 1 170 ? -12.983 -11.413 8.267 1.00 80.06 170 LEU A N 1
ATOM 1317 C CA . LEU A 1 170 ? -13.403 -12.726 7.758 1.00 80.06 170 LEU A CA 1
ATOM 1318 C C . LEU A 1 170 ? -13.505 -13.792 8.861 1.00 80.06 170 LEU A C 1
ATOM 1320 O O . LEU A 1 170 ? -13.904 -14.916 8.570 1.00 80.06 170 LEU A O 1
ATOM 1324 N N . ASP A 1 171 ? -13.122 -13.441 10.094 1.00 83.19 171 ASP A N 1
ATOM 1325 C CA . ASP A 1 171 ? -13.072 -14.322 11.267 1.00 83.19 171 ASP A CA 1
ATOM 1326 C C . ASP A 1 171 ? -12.364 -15.658 10.990 1.00 83.19 171 ASP A C 1
ATOM 1328 O O . ASP A 1 171 ? -12.746 -16.726 11.473 1.00 83.19 171 ASP A O 1
ATOM 1332 N N . LEU A 1 172 ? -11.311 -15.619 10.165 1.00 84.44 172 LEU A N 1
ATOM 1333 C CA . LEU A 1 172 ? -10.537 -16.819 9.878 1.00 84.44 172 LEU A CA 1
ATOM 1334 C C . LEU A 1 172 ? -9.828 -17.278 11.151 1.00 84.44 172 LEU A C 1
ATOM 1336 O O . LEU A 1 172 ? -9.191 -16.498 11.849 1.00 84.44 172 LEU A O 1
ATOM 1340 N N . SER A 1 173 ? -9.866 -18.573 11.438 1.00 84.19 173 SER A N 1
ATOM 1341 C CA . SER A 1 173 ? -9.140 -19.141 12.580 1.00 84.19 173 SER A CA 1
ATOM 1342 C C . SER A 1 173 ? -7.639 -19.305 12.305 1.00 84.19 173 SER A C 1
ATOM 1344 O O . SER A 1 173 ? -6.822 -19.292 13.231 1.00 84.19 173 SER A O 1
ATOM 1346 N N . ARG A 1 174 ? -7.263 -19.457 11.027 1.00 83.62 174 ARG A N 1
ATOM 1347 C CA . ARG A 1 174 ? -5.897 -19.762 10.592 1.00 83.62 174 ARG A CA 1
ATOM 1348 C C . ARG A 1 174 ? -5.614 -19.262 9.181 1.00 83.62 174 ARG A C 1
ATOM 1350 O O . ARG A 1 174 ? -6.444 -19.419 8.289 1.00 83.62 174 ARG A O 1
ATOM 1357 N N . VAL A 1 175 ? -4.391 -18.786 8.962 1.00 87.62 175 VAL A N 1
ATOM 1358 C CA . VAL A 1 175 ? -3.833 -18.510 7.630 1.00 87.62 175 VAL A CA 1
ATOM 1359 C C . VAL A 1 175 ? -2.643 -19.437 7.380 1.00 87.62 175 VAL A C 1
ATOM 1361 O O . VAL A 1 175 ? -1.840 -19.685 8.280 1.00 87.62 175 VAL A O 1
ATOM 1364 N N . GLN A 1 176 ? -2.550 -19.978 6.163 1.00 87.31 176 GLN A N 1
ATOM 1365 C CA . GLN A 1 176 ? -1.479 -20.886 5.740 1.00 87.31 176 GLN A CA 1
ATOM 1366 C C . GLN A 1 176 ? -0.661 -20.234 4.629 1.00 87.31 176 GLN A C 1
ATOM 1368 O O . GLN A 1 176 ? -1.228 -19.573 3.758 1.00 87.31 176 GLN A O 1
ATOM 1373 N N . ALA A 1 177 ? 0.653 -20.435 4.654 1.00 86.00 177 ALA A N 1
ATOM 1374 C CA . ALA A 1 177 ? 1.553 -19.973 3.606 1.00 86.00 177 ALA A CA 1
ATOM 1375 C C . ALA A 1 177 ? 2.587 -21.047 3.250 1.00 86.00 177 ALA A C 1
ATOM 1377 O O . ALA A 1 177 ? 3.084 -21.777 4.112 1.00 86.00 177 ALA A O 1
ATOM 1378 N N . GLU A 1 178 ? 2.945 -21.102 1.969 1.00 84.31 178 GLU A N 1
ATOM 1379 C CA . GLU A 1 178 ? 4.004 -21.959 1.445 1.00 84.31 178 GLU A CA 1
ATOM 1380 C C . GLU A 1 178 ? 5.132 -21.107 0.870 1.00 84.31 178 GLU A C 1
ATOM 1382 O O . GLU A 1 178 ? 4.904 -20.101 0.199 1.00 84.31 178 GLU A O 1
ATOM 1387 N N . THR A 1 179 ? 6.370 -21.523 1.112 1.00 84.38 179 THR A N 1
ATOM 1388 C CA . THR A 1 179 ? 7.555 -20.920 0.490 1.00 84.38 179 THR A CA 1
ATOM 1389 C C . THR A 1 179 ? 8.575 -21.997 0.170 1.00 84.38 179 THR A C 1
ATOM 1391 O O . THR A 1 179 ? 8.722 -22.964 0.915 1.00 84.38 179 THR A O 1
ATOM 1394 N N . ASP A 1 180 ? 9.333 -21.817 -0.909 1.00 79.44 180 ASP A N 1
ATOM 1395 C CA . ASP A 1 180 ? 10.512 -22.638 -1.186 1.00 79.44 180 ASP A CA 1
ATOM 1396 C C . ASP A 1 180 ? 11.495 -22.541 -0.004 1.00 79.44 180 ASP A C 1
ATOM 1398 O O . ASP A 1 180 ? 11.746 -21.454 0.528 1.00 79.44 180 ASP A O 1
ATOM 1402 N N . THR A 1 181 ? 12.050 -23.673 0.433 1.00 78.69 181 THR A N 1
ATOM 1403 C CA . THR A 1 181 ? 13.025 -23.715 1.537 1.00 78.69 181 THR A CA 1
ATOM 1404 C C . THR A 1 181 ? 14.333 -22.987 1.240 1.00 78.69 181 THR A C 1
ATOM 1406 O O . THR A 1 181 ? 15.030 -22.604 2.179 1.00 78.69 181 THR A O 1
ATOM 1409 N N . ARG A 1 182 ? 14.666 -22.783 -0.037 1.00 78.06 182 ARG A N 1
ATOM 1410 C CA . ARG A 1 182 ? 15.818 -22.003 -0.505 1.00 78.06 182 ARG A CA 1
ATOM 1411 C C . ARG A 1 182 ? 15.548 -20.499 -0.437 1.00 78.06 182 ARG A C 1
ATOM 1413 O O . ARG A 1 182 ? 16.490 -19.710 -0.407 1.00 78.06 182 ARG A O 1
ATOM 1420 N N . ASN A 1 183 ? 14.280 -20.082 -0.392 1.00 80.62 183 ASN A N 1
ATOM 1421 C CA . ASN A 1 183 ? 13.896 -18.675 -0.360 1.00 80.62 183 ASN A CA 1
ATOM 1422 C C . ASN A 1 183 ? 13.900 -18.126 1.078 1.00 80.62 183 ASN A C 1
ATOM 1424 O O . ASN A 1 183 ? 12.867 -17.925 1.720 1.00 80.62 183 ASN A O 1
ATOM 1428 N N . VAL A 1 184 ? 15.112 -17.859 1.573 1.00 81.12 184 VAL A N 1
ATOM 1429 C CA . VAL A 1 184 ? 15.361 -17.290 2.909 1.00 81.12 184 VAL A CA 1
ATOM 1430 C C . VAL A 1 184 ? 14.668 -15.932 3.093 1.00 81.12 184 VAL A C 1
ATOM 1432 O O . VAL A 1 184 ? 14.272 -15.591 4.206 1.00 81.12 184 VAL A O 1
ATOM 1435 N N . ALA A 1 185 ? 14.493 -15.156 2.020 1.00 79.56 185 ALA A N 1
ATOM 1436 C CA . ALA A 1 185 ? 13.843 -13.850 2.087 1.00 79.56 185 ALA A CA 1
ATOM 1437 C C . ALA A 1 185 ? 12.349 -13.974 2.427 1.00 79.56 185 ALA A C 1
ATOM 1439 O O . ALA A 1 185 ? 11.889 -13.340 3.376 1.00 79.56 185 ALA A O 1
ATOM 1440 N N . SER A 1 186 ? 11.610 -14.838 1.723 1.00 79.56 186 SER A N 1
ATOM 1441 C CA . SER A 1 186 ? 10.191 -15.093 2.008 1.00 79.56 186 SER A CA 1
ATOM 1442 C C . SER A 1 186 ? 9.980 -15.720 3.387 1.00 79.56 186 SER A C 1
ATOM 1444 O O . SER A 1 186 ? 9.077 -15.300 4.107 1.00 79.56 186 SER A O 1
ATOM 1446 N N . ALA A 1 187 ? 10.852 -16.644 3.806 1.00 84.88 187 ALA A N 1
ATOM 1447 C CA . ALA A 1 187 ? 10.819 -17.205 5.159 1.00 84.88 187 ALA A CA 1
ATOM 1448 C C . ALA A 1 187 ? 10.946 -16.118 6.244 1.00 84.88 187 ALA A C 1
ATOM 1450 O O . ALA A 1 187 ? 10.117 -16.052 7.146 1.00 84.88 187 ALA A O 1
ATOM 1451 N N . ARG A 1 188 ? 11.911 -15.195 6.109 1.00 84.94 188 ARG A N 1
ATOM 1452 C CA . ARG A 1 188 ? 12.083 -14.072 7.051 1.00 84.94 188 ARG A CA 1
ATOM 1453 C C . ARG A 1 188 ? 10.876 -13.135 7.094 1.00 84.94 188 ARG A C 1
ATOM 1455 O O . ARG A 1 188 ? 10.595 -12.555 8.139 1.00 84.94 188 ARG A O 1
ATOM 1462 N N . VAL A 1 189 ? 10.183 -12.937 5.972 1.00 83.38 189 VAL A N 1
ATOM 1463 C CA . VAL A 1 189 ? 8.943 -12.142 5.945 1.00 83.38 189 VAL A CA 1
ATOM 1464 C C . VAL A 1 189 ? 7.846 -12.844 6.742 1.00 83.38 189 VAL A C 1
ATOM 1466 O O . VAL A 1 189 ? 7.215 -12.203 7.577 1.00 83.38 189 VAL A O 1
ATOM 1469 N N . LEU A 1 190 ? 7.657 -14.152 6.545 1.00 86.38 190 LEU A N 1
ATOM 1470 C CA . LEU A 1 190 ? 6.676 -14.940 7.298 1.00 86.38 190 LEU A CA 1
ATOM 1471 C C . LEU A 1 190 ? 6.975 -14.930 8.806 1.00 86.38 190 LEU A C 1
ATOM 1473 O O . LEU A 1 190 ? 6.074 -14.664 9.599 1.00 86.38 190 LEU A O 1
ATOM 1477 N N . GLU A 1 191 ? 8.241 -15.096 9.199 1.00 88.31 191 GLU A N 1
ATOM 1478 C CA . GLU A 1 191 ? 8.682 -14.988 10.599 1.00 88.31 191 GLU A CA 1
ATOM 1479 C C . GLU A 1 191 ? 8.351 -13.611 11.200 1.00 88.31 191 GLU A C 1
ATOM 1481 O O . GLU A 1 191 ? 7.785 -13.523 12.288 1.00 88.31 191 GLU A O 1
ATOM 1486 N N . LYS A 1 192 ? 8.624 -12.517 10.472 1.00 85.69 192 LYS A N 1
ATOM 1487 C CA . LYS A 1 192 ? 8.285 -11.146 10.909 1.00 85.69 192 LYS A CA 1
ATOM 1488 C C . LYS A 1 192 ? 6.781 -10.899 11.038 1.00 85.69 192 LYS A C 1
ATOM 1490 O O . LYS A 1 192 ? 6.374 -9.997 11.770 1.00 85.69 192 LYS A O 1
ATOM 1495 N N . LEU A 1 193 ? 5.967 -11.647 10.298 1.00 86.56 193 LEU A N 1
ATOM 1496 C CA . LEU A 1 193 ? 4.506 -11.601 10.366 1.00 86.56 193 LEU A CA 1
ATOM 1497 C C . LEU A 1 193 ? 3.942 -12.509 11.470 1.00 86.56 193 LEU A C 1
ATOM 1499 O O . LEU A 1 193 ? 2.731 -12.517 11.673 1.00 86.56 193 LEU A O 1
ATOM 1503 N N . GLY A 1 194 ? 4.802 -13.236 12.192 1.00 87.00 194 GLY A N 1
ATOM 1504 C CA . GLY A 1 194 ? 4.422 -14.114 13.298 1.00 87.00 194 GLY A CA 1
ATOM 1505 C C . GLY A 1 194 ? 4.042 -15.535 12.879 1.00 87.00 194 GLY A C 1
ATOM 1506 O O . GLY A 1 194 ? 3.535 -16.283 13.711 1.00 87.00 194 GLY A O 1
ATOM 1507 N N . PHE A 1 195 ? 4.258 -15.925 11.618 1.00 89.75 195 PHE A N 1
ATOM 1508 C CA . PHE A 1 195 ? 4.034 -17.308 11.196 1.00 89.75 195 PHE A CA 1
ATOM 1509 C C . PHE A 1 195 ? 5.048 -18.244 11.855 1.00 89.75 195 PHE A C 1
ATOM 1511 O O . PHE A 1 195 ? 6.241 -17.944 11.931 1.00 89.75 195 PHE A O 1
ATOM 1518 N N . VAL A 1 196 ? 4.579 -19.425 12.244 1.00 87.25 196 VAL A N 1
ATOM 1519 C CA . VAL A 1 196 ? 5.413 -20.516 12.746 1.00 87.25 196 VAL A CA 1
ATOM 1520 C C . VAL A 1 196 ? 5.607 -21.540 11.635 1.00 87.25 196 VAL A C 1
ATOM 1522 O O . VAL A 1 196 ? 4.670 -21.896 10.917 1.00 87.25 196 VAL A O 1
ATOM 1525 N N . ARG A 1 197 ? 6.844 -22.012 11.470 1.00 84.81 197 ARG A N 1
ATOM 1526 C CA . ARG A 1 197 ? 7.168 -23.065 10.509 1.00 84.81 197 ARG A CA 1
ATOM 1527 C C . ARG A 1 197 ? 6.836 -24.432 11.096 1.00 84.81 197 ARG A C 1
ATOM 1529 O O . ARG A 1 197 ? 7.477 -24.865 12.046 1.00 84.81 197 ARG A O 1
ATOM 1536 N N . GLU A 1 198 ? 5.906 -25.131 10.465 1.00 82.38 198 GLU A N 1
ATOM 1537 C CA . GLU A 1 198 ? 5.345 -26.392 10.972 1.00 82.38 198 GLU A CA 1
ATOM 1538 C C . GLU A 1 198 ? 5.965 -27.618 10.286 1.00 82.38 198 GLU A C 1
ATOM 1540 O O . GLU A 1 198 ? 5.962 -28.718 10.832 1.00 82.38 198 GLU A O 1
ATOM 1545 N N . GLY A 1 199 ? 6.564 -27.454 9.098 1.00 76.38 199 GLY A N 1
ATOM 1546 C CA . GLY A 1 199 ? 7.230 -28.572 8.430 1.00 76.38 199 GLY A CA 1
ATOM 1547 C C . GLY A 1 199 ? 7.900 -28.263 7.093 1.00 76.38 199 GLY A C 1
ATOM 1548 O O . GLY A 1 199 ? 8.004 -27.112 6.651 1.00 76.38 199 GLY A O 1
ATOM 1549 N N . LYS A 1 200 ? 8.386 -29.331 6.449 1.00 71.81 200 LYS A N 1
ATOM 1550 C CA . LYS A 1 200 ? 8.836 -29.355 5.051 1.00 71.81 200 LYS A CA 1
ATOM 1551 C C . LYS A 1 200 ? 7.981 -30.367 4.287 1.00 71.81 200 LYS A C 1
ATOM 1553 O O . LYS A 1 200 ? 7.950 -31.530 4.678 1.00 71.81 200 LYS A O 1
ATOM 1558 N N . LEU A 1 201 ? 7.332 -29.939 3.211 1.00 61.75 201 LEU A N 1
ATOM 1559 C CA . LEU A 1 201 ? 6.674 -30.830 2.258 1.00 61.75 201 LEU A CA 1
ATOM 1560 C C . LEU A 1 201 ? 7.758 -31.456 1.364 1.00 61.75 201 LEU A C 1
ATOM 1562 O O . LEU A 1 201 ? 8.627 -30.749 0.846 1.00 61.75 201 LEU A O 1
ATOM 1566 N N . ARG A 1 202 ? 7.743 -32.788 1.242 1.00 59.94 202 ARG A N 1
ATOM 1567 C CA . ARG A 1 202 ? 8.548 -33.540 0.270 1.00 59.94 202 ARG A CA 1
ATOM 1568 C C . ARG A 1 202 ? 7.624 -33.928 -0.877 1.00 59.94 202 ARG A C 1
ATOM 1570 O O . ARG A 1 202 ? 6.775 -34.787 -0.681 1.00 59.94 202 ARG A O 1
ATOM 1577 N N . GLU A 1 203 ? 7.806 -33.310 -2.035 1.00 54.66 203 GLU A N 1
ATOM 1578 C CA . GLU A 1 203 ? 7.259 -33.816 -3.296 1.00 54.66 203 GLU A CA 1
ATOM 1579 C C . GLU A 1 203 ? 8.398 -34.391 -4.148 1.00 54.66 203 GLU A C 1
ATOM 1581 O O . GLU A 1 203 ? 9.548 -33.955 -4.052 1.00 54.66 203 GLU A O 1
ATOM 1586 N N . ASP A 1 204 ? 8.069 -35.422 -4.924 1.00 45.62 204 ASP A N 1
ATOM 1587 C CA . ASP A 1 204 ? 8.947 -36.520 -5.348 1.00 45.62 204 ASP A CA 1
ATOM 1588 C C . ASP A 1 204 ? 10.169 -36.181 -6.217 1.00 45.62 204 ASP A C 1
ATOM 1590 O O . ASP A 1 204 ? 10.970 -37.070 -6.485 1.00 45.62 204 ASP A O 1
ATOM 1594 N N . CYS A 1 205 ? 10.422 -34.931 -6.601 1.00 44.59 205 CYS A N 1
ATOM 1595 C CA . CYS A 1 205 ? 11.693 -34.557 -7.223 1.00 44.59 205 CYS A CA 1
ATOM 1596 C C . CYS A 1 205 ? 12.014 -33.065 -7.005 1.00 44.59 205 CYS A C 1
ATOM 1598 O O . CYS A 1 205 ? 11.403 -32.183 -7.593 1.00 44.59 205 CYS A O 1
ATOM 1600 N N . ALA A 1 206 ? 13.059 -32.804 -6.215 1.00 50.66 206 ALA A N 1
ATOM 1601 C CA . ALA A 1 206 ? 13.908 -31.602 -6.224 1.00 50.66 206 ALA A CA 1
ATOM 1602 C C . ALA A 1 206 ? 13.429 -30.252 -5.629 1.00 50.66 206 ALA A C 1
ATOM 1604 O O . ALA A 1 206 ? 14.281 -29.369 -5.504 1.00 50.66 206 ALA A O 1
ATOM 1605 N N . GLU A 1 207 ? 12.195 -30.066 -5.143 1.00 56.38 207 GLU A N 1
ATOM 1606 C CA . GLU A 1 207 ? 11.811 -28.807 -4.461 1.00 56.38 207 GLU A CA 1
ATOM 1607 C C . GLU A 1 207 ? 11.214 -29.031 -3.065 1.00 56.38 207 GLU A C 1
ATOM 1609 O O . GLU A 1 207 ? 10.051 -29.378 -2.889 1.00 56.38 207 GLU A O 1
ATOM 1614 N N . LEU A 1 208 ? 12.026 -28.804 -2.028 1.00 65.25 208 LEU A N 1
ATOM 1615 C CA . LEU A 1 208 ? 11.551 -28.784 -0.644 1.00 65.25 208 LEU A CA 1
ATOM 1616 C C . LEU A 1 208 ? 10.787 -27.471 -0.403 1.00 65.25 208 LEU A C 1
ATOM 1618 O O . LEU A 1 208 ? 11.405 -26.401 -0.365 1.00 65.25 208 LEU A O 1
ATOM 1622 N N . ARG A 1 209 ? 9.470 -27.538 -0.182 1.00 71.44 209 ARG A N 1
ATOM 1623 C CA . ARG A 1 209 ? 8.653 -26.405 0.292 1.00 71.44 209 ARG A CA 1
ATOM 1624 C C . ARG A 1 209 ? 8.557 -26.420 1.814 1.00 71.44 209 ARG A C 1
ATOM 1626 O O . ARG A 1 209 ? 8.459 -27.476 2.431 1.00 71.44 209 ARG A O 1
ATOM 1633 N N . ALA A 1 210 ? 8.628 -25.256 2.447 1.00 75.81 210 ALA A N 1
ATOM 1634 C CA . ALA A 1 210 ? 8.329 -25.078 3.860 1.00 75.81 210 ALA A CA 1
ATOM 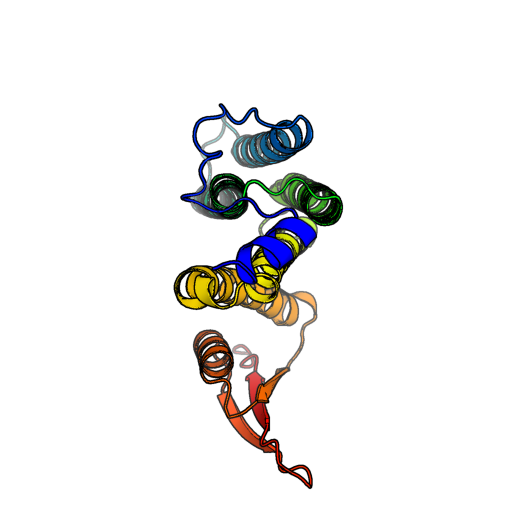1635 C C . ALA A 1 210 ? 6.869 -24.654 4.021 1.00 75.81 210 ALA A C 1
ATOM 1637 O O . ALA A 1 210 ? 6.398 -23.766 3.310 1.00 75.81 210 ALA A O 1
ATOM 1638 N N . PHE A 1 211 ? 6.199 -25.276 4.985 1.00 83.44 211 PHE A N 1
ATOM 1639 C CA . PHE A 1 211 ? 4.816 -24.991 5.338 1.00 83.44 211 PHE A CA 1
ATOM 1640 C C . PHE A 1 211 ? 4.761 -24.158 6.623 1.00 83.44 211 PHE A C 1
ATOM 1642 O O . PHE A 1 211 ? 5.447 -24.478 7.602 1.00 83.44 211 PHE A O 1
ATOM 1649 N N . TRP A 1 212 ? 3.967 -23.088 6.598 1.00 86.69 212 TRP A N 1
ATOM 1650 C CA . TRP A 1 212 ? 3.888 -22.083 7.655 1.00 86.69 212 TRP A CA 1
ATOM 1651 C C . TRP A 1 212 ? 2.441 -21.833 8.060 1.00 86.69 212 TRP A C 1
ATOM 1653 O O . TRP A 1 212 ? 1.568 -21.680 7.203 1.00 86.69 212 TRP A O 1
ATOM 1663 N N . LEU A 1 213 ? 2.208 -21.731 9.366 1.00 82.81 213 LEU A N 1
ATOM 1664 C CA . LEU A 1 213 ? 0.896 -21.464 9.941 1.00 82.81 213 LEU A CA 1
ATOM 1665 C C . LEU A 1 213 ? 0.916 -20.206 10.802 1.00 82.81 213 LEU A C 1
ATOM 1667 O O . LEU A 1 213 ? 1.842 -19.980 11.579 1.00 82.81 213 LEU A O 1
ATOM 1671 N N . LEU A 1 214 ? -0.147 -19.416 10.686 1.00 84.81 214 LEU A N 1
ATOM 1672 C CA . LEU A 1 214 ? -0.456 -18.328 11.602 1.00 84.81 214 LEU A CA 1
ATOM 1673 C C . LEU A 1 214 ? -1.848 -18.548 12.187 1.00 84.81 214 LEU A C 1
ATOM 1675 O O . LEU A 1 214 ? -2.828 -18.684 11.450 1.00 84.81 214 LEU A O 1
ATOM 1679 N N . TRP A 1 215 ? -1.916 -18.574 13.513 1.00 78.81 215 TRP A N 1
ATOM 1680 C CA . TRP A 1 215 ? -3.134 -18.808 14.280 1.00 78.81 215 TRP A CA 1
ATOM 1681 C C . TRP A 1 215 ? -3.607 -17.513 14.932 1.00 78.81 215 TRP A C 1
ATOM 1683 O O . TRP A 1 215 ? -2.795 -16.751 15.461 1.00 78.81 215 TRP A O 1
ATOM 1693 N N . ARG A 1 216 ? -4.924 -17.303 14.978 1.00 76.50 216 ARG A N 1
ATOM 1694 C CA . ARG A 1 216 ? -5.515 -16.353 15.922 1.00 76.50 216 ARG A CA 1
ATOM 1695 C C . ARG A 1 216 ? -5.595 -17.056 17.276 1.00 76.50 216 ARG A C 1
ATOM 1697 O O . ARG A 1 216 ? -6.279 -18.071 17.390 1.00 76.50 216 ARG A O 1
ATOM 1704 N N . LEU A 1 217 ? -4.883 -16.568 18.295 1.00 52.16 217 LEU A N 1
ATOM 1705 C CA . LEU A 1 217 ? -5.097 -17.064 19.659 1.00 52.16 217 LEU A CA 1
ATOM 1706 C C . LEU A 1 217 ? -6.568 -16.796 20.031 1.00 52.16 217 LEU A C 1
ATOM 1708 O O . LEU A 1 217 ? -7.027 -15.671 19.812 1.00 52.16 217 LEU A O 1
ATOM 1712 N N . PRO A 1 218 ? -7.323 -17.778 20.559 1.00 49.00 218 PRO A N 1
ATOM 1713 C CA . PRO A 1 218 ? -8.666 -17.508 21.049 1.00 49.00 218 PRO A CA 1
ATOM 1714 C C . PRO A 1 218 ? -8.566 -16.446 22.149 1.00 49.00 218 PRO A C 1
ATOM 1716 O O . PRO A 1 218 ? -7.794 -16.604 23.097 1.00 49.00 218 PRO A O 1
ATOM 1719 N N . GLY A 1 219 ? -9.300 -15.341 21.988 1.00 47.34 219 GLY A N 1
ATOM 1720 C CA . GLY A 1 219 ? -9.372 -14.292 23.004 1.00 47.34 219 GLY A CA 1
ATOM 1721 C C . GLY A 1 219 ? -9.867 -14.854 24.344 1.00 47.34 219 GLY A C 1
ATOM 1722 O O . GLY A 1 219 ? -10.530 -15.899 24.355 1.00 47.34 219 GLY A O 1
ATOM 1723 N N . PRO A 1 220 ? -9.544 -14.209 25.480 1.00 40.69 220 PRO A N 1
ATOM 1724 C CA . PRO A 1 220 ? -10.091 -14.626 26.766 1.00 40.69 220 PRO A CA 1
ATOM 1725 C C . PRO A 1 220 ? -11.624 -14.589 26.691 1.00 40.69 220 PRO A C 1
ATOM 1727 O O . PRO A 1 220 ? -12.196 -13.603 26.227 1.00 40.69 220 PRO A O 1
ATOM 1730 N N . ARG A 1 221 ? -12.254 -15.706 27.074 1.00 41.19 221 ARG A N 1
ATOM 1731 C CA . ARG A 1 221 ? -13.711 -15.829 27.217 1.00 41.19 221 ARG A CA 1
ATOM 1732 C C . ARG A 1 221 ? -14.212 -15.003 28.392 1.00 41.19 221 ARG A C 1
ATOM 1734 O O . ARG A 1 221 ? -13.466 -14.931 29.395 1.00 41.19 221 ARG A O 1
#

Radius of gyration: 20.45 Å; chains: 1; bounding box: 41×60×52 Å